Protein AF-A0A3C0NRW6-F1 (afdb_monomer)

Nearest PDB structures (foldseek):
  1gm6-assembly1_A  TM=2.060E-01  e=1.651E-01  Sus scrofa
  8qnu-assembly1_A  TM=2.397E-01  e=1.794E+00  Metarhizium robertsii
  4iy8-assembly2_B  TM=2.276E-01  e=6.715E+00  Bombyx mori

Sequence (228 aa):
KPLKSDPENGPFTGPEIKKVKVLETSKSAVFVRGGLAELGGVISTRVYRYKDELVFQPRYEASYEKLFGVAAIPPEAVFTGIELYGKEIVKIQHPNLAYCYKLDRRYFEKETGQTLIDVIKAFPNDEFLGYWLYFEPSNNRPVVSLHDNSEFFLLEANKTPDQKCFTLIELEKKDGNKTTYEYLEKSPPLERKPFKFSLEREIKRQIGSAKTFEKLNVDVLGNLFNEN

Solvent-accessible surface area (backbone atoms only — not comparable to full-atom values): 13714 Å² total; per-residue (Å²): 132,83,81,79,74,55,91,91,53,69,79,87,73,69,78,81,82,86,74,82,88,75,80,79,88,82,70,50,26,26,65,49,98,93,50,77,41,77,50,72,65,72,62,34,33,40,37,24,39,43,90,82,27,52,43,79,43,78,36,46,84,62,57,74,92,37,52,39,79,65,86,77,77,61,90,82,41,42,76,67,84,50,70,44,44,66,66,38,39,35,38,38,30,28,75,74,44,52,41,32,24,27,76,74,46,76,49,75,41,79,92,82,71,40,42,38,34,37,29,33,54,61,26,77,92,17,42,46,70,30,27,35,55,52,74,42,73,96,73,59,22,44,31,30,31,51,82,82,61,55,60,31,38,37,42,58,84,94,63,84,71,95,64,64,59,48,44,27,37,60,41,83,41,78,58,85,96,41,82,44,75,44,37,31,42,62,64,66,99,60,94,66,81,59,54,58,40,45,84,38,58,58,52,76,50,61,52,40,71,32,82,42,80,46,57,44,45,69,52,100,86,66,50,77,43,70,72,129

Foldseek 3Di:
DDDDDDPVDPDPPDPDCPDDDDPPPQAKFFDDVPGTHHQPDFAKWWWWDDPLWIDIATDGPDDPVRIDPFDDDPPPTGTPPDIGGFFFKKKFAAPLLQQKWFWPDWDADPVVRWIKTKTFRPDDNRIDIFTWHGADRSVQWTKTAHPVLGKIWGFPGPDDDPDRMFMWTWDWDDDDPDIDTWIWTPDDPDDDDTTTIDIDSIDTDHRGNIPDMFTWDQDPVRDTDGDD

Radius of gyration: 24.84 Å; Cα contacts (8 Å, |Δi|>4): 446; chains: 1; bounding box: 75×49×55 Å

Secondary structure (DSSP, 8-state):
-PPPPPTTS-S--PPP------------EEEETTEEE----EEEEEEEEETTEEEEEEEESS-GGGEESPPPPPTTPEEEEEEEETT-EEEEE-GGGGGEEEEEEEEEETTTTEEEEEEEESSGGGEEEEEEEEEEGGGTEEEEE-TT---EEEEPTT-----SEEEEEEEEEEETTEEEEEEEE---SSSSPPPEEEEESSEE---TT-SEEEEEEE-TT--EEE--

Mean predicted aligned error: 10.73 Å

Structure (mmCIF, N/CA/C/O backbone):
data_AF-A0A3C0NRW6-F1
#
_entry.id   AF-A0A3C0NRW6-F1
#
loop_
_atom_site.group_PDB
_atom_site.id
_atom_site.type_symbol
_atom_site.label_atom_id
_atom_site.label_alt_id
_atom_site.label_comp_id
_atom_site.label_asym_id
_atom_site.label_entity_id
_atom_site.label_seq_id
_atom_site.pdbx_PDB_ins_code
_atom_site.Cartn_x
_atom_site.Cartn_y
_atom_site.Cartn_z
_atom_site.occupancy
_atom_site.B_iso_or_equiv
_atom_site.auth_seq_id
_atom_site.auth_comp_id
_atom_site.auth_asym_id
_atom_site.auth_atom_id
_atom_site.pdbx_PDB_model_num
ATOM 1 N N . LYS A 1 1 ? 54.657 12.919 21.601 1.00 43.94 1 LYS A N 1
ATOM 2 C CA . LYS A 1 1 ? 55.211 14.230 22.027 1.00 43.94 1 LYS A CA 1
ATOM 3 C C . LYS A 1 1 ? 54.222 15.305 21.596 1.00 43.94 1 LYS A C 1
ATOM 5 O O . LYS A 1 1 ? 53.876 15.279 20.421 1.00 43.94 1 LYS A O 1
ATOM 10 N N . PRO A 1 2 ? 53.729 16.176 22.490 1.00 40.34 2 PRO A N 1
ATOM 11 C CA . PRO A 1 2 ? 52.903 17.304 22.071 1.00 40.34 2 PRO A CA 1
ATOM 12 C C . PRO A 1 2 ? 53.747 18.259 21.215 1.00 40.34 2 PRO A C 1
ATOM 14 O O . PRO A 1 2 ? 54.942 18.431 21.477 1.00 40.34 2 PRO A O 1
ATOM 17 N N . LEU A 1 3 ? 53.141 18.819 20.167 1.00 45.38 3 LEU A N 1
ATOM 18 C CA . LEU A 1 3 ? 53.743 19.884 19.365 1.00 45.38 3 LEU A CA 1
ATOM 19 C C . LEU A 1 3 ? 54.005 21.083 20.288 1.00 45.38 3 LEU A C 1
ATOM 21 O O . LEU A 1 3 ? 53.114 21.499 21.027 1.00 45.38 3 LEU A O 1
ATOM 25 N N . LYS A 1 4 ? 55.244 21.591 20.291 1.00 50.09 4 LYS A N 1
ATOM 26 C CA . LYS A 1 4 ? 55.598 22.820 21.011 1.00 50.09 4 LYS A CA 1
ATOM 27 C C . LYS A 1 4 ? 54.779 23.966 20.415 1.00 50.09 4 LYS A C 1
ATOM 29 O O . LYS A 1 4 ? 54.781 24.132 19.200 1.00 50.09 4 LYS A O 1
ATOM 34 N N . SER A 1 5 ? 54.087 24.721 21.263 1.00 52.56 5 SER A N 1
ATOM 35 C CA . SER A 1 5 ? 53.433 25.969 20.874 1.00 52.56 5 SER A CA 1
ATOM 36 C C . SER A 1 5 ? 54.480 26.955 20.358 1.00 52.56 5 SER A C 1
ATOM 38 O O . SER A 1 5 ? 55.490 27.178 21.029 1.00 52.56 5 SER A O 1
ATOM 40 N N . ASP A 1 6 ? 54.238 27.514 19.178 1.00 50.81 6 ASP A N 1
ATOM 41 C CA . ASP A 1 6 ? 54.982 28.643 18.627 1.00 50.81 6 ASP A CA 1
ATOM 42 C C . ASP A 1 6 ? 54.722 29.884 19.512 1.00 50.81 6 ASP A C 1
ATOM 44 O O . ASP A 1 6 ? 53.560 30.207 19.751 1.00 50.81 6 ASP A O 1
ATOM 48 N N . PRO A 1 7 ? 55.739 30.537 20.101 1.00 52.88 7 PRO A N 1
ATOM 49 C CA . PRO A 1 7 ? 55.522 31.639 21.039 1.00 52.88 7 PRO A CA 1
ATOM 50 C C . PRO A 1 7 ? 55.071 32.956 20.380 1.00 52.88 7 PRO A C 1
ATOM 52 O O . PRO A 1 7 ? 54.660 33.859 21.106 1.00 52.88 7 PRO A O 1
ATOM 55 N N . GLU A 1 8 ? 55.100 33.076 19.047 1.00 56.06 8 GLU A N 1
ATOM 56 C CA . GLU A 1 8 ? 54.635 34.283 18.333 1.00 56.06 8 GLU A CA 1
ATOM 57 C C . GLU A 1 8 ? 53.183 34.195 17.839 1.00 56.06 8 GLU A C 1
ATOM 59 O O . GLU A 1 8 ? 52.555 35.216 17.566 1.00 56.06 8 GLU A O 1
ATOM 64 N N . ASN A 1 9 ? 52.605 32.994 17.801 1.00 53.50 9 ASN A N 1
ATOM 65 C CA . ASN A 1 9 ? 51.208 32.769 17.452 1.00 53.50 9 ASN A CA 1
ATOM 66 C C . ASN A 1 9 ? 50.606 31.899 18.553 1.00 53.50 9 ASN A C 1
ATOM 68 O O . ASN A 1 9 ? 50.958 30.727 18.656 1.00 53.50 9 ASN A O 1
ATOM 72 N N . GLY A 1 10 ? 49.748 32.491 19.397 1.00 56.72 10 GLY A N 1
ATOM 73 C CA . GLY A 1 10 ? 49.099 31.841 20.546 1.00 56.72 10 GLY A CA 1
ATOM 74 C C . GLY A 1 10 ? 48.503 30.454 20.238 1.00 56.72 10 GLY A C 1
ATOM 75 O O . GLY A 1 10 ? 48.452 30.048 19.079 1.00 56.72 10 GLY A O 1
ATOM 76 N N . PRO A 1 11 ? 48.049 29.697 21.260 1.00 58.91 11 PRO A N 1
ATOM 77 C CA . PRO A 1 11 ? 47.719 28.274 21.121 1.00 58.91 11 PRO A CA 1
ATOM 78 C C . PRO A 1 11 ? 46.898 28.035 19.856 1.00 58.91 11 PRO A C 1
ATOM 80 O O . PRO A 1 11 ? 45.872 28.691 19.688 1.00 58.91 11 PRO A O 1
ATOM 83 N N . PHE A 1 12 ? 47.389 27.154 18.969 1.00 55.91 12 PHE A N 1
ATOM 84 C CA . PHE A 1 12 ? 46.772 26.823 17.682 1.00 55.91 12 PHE A CA 1
ATOM 85 C C . PHE A 1 12 ? 45.281 26.534 17.898 1.00 55.91 12 PHE A C 1
ATOM 87 O O . PHE A 1 12 ? 44.877 25.425 18.245 1.00 55.91 12 PHE A O 1
ATOM 94 N N . THR A 1 13 ? 44.453 27.557 17.722 1.00 65.94 13 THR A N 1
ATOM 95 C CA . THR A 1 13 ? 43.002 27.460 17.780 1.00 65.94 13 THR A CA 1
ATOM 96 C C . THR A 1 13 ? 42.584 27.217 16.349 1.00 65.94 13 THR A C 1
ATOM 98 O O . THR A 1 13 ? 42.199 28.120 15.612 1.00 65.94 13 THR A O 1
ATOM 101 N N . GLY A 1 14 ? 42.765 25.967 15.913 1.00 66.81 14 GLY A N 1
ATOM 102 C CA . GLY A 1 14 ? 42.170 25.523 14.661 1.00 66.81 14 GLY A CA 1
ATOM 103 C C . GLY A 1 14 ? 40.681 25.900 14.652 1.00 66.81 14 GLY A C 1
ATOM 104 O O . GLY A 1 14 ? 40.055 25.906 15.717 1.00 66.81 14 GLY A O 1
ATOM 105 N N . PRO A 1 15 ? 40.114 26.262 13.490 1.00 74.31 15 PRO A N 1
ATOM 106 C CA . PRO A 1 15 ? 38.723 26.679 13.410 1.00 74.31 15 PRO A CA 1
ATOM 107 C C . PRO A 1 15 ? 37.811 25.617 14.025 1.00 74.31 15 PRO A C 1
ATOM 109 O O . PRO A 1 15 ? 37.965 24.420 13.774 1.00 74.31 15 PRO A O 1
ATOM 112 N N . GLU A 1 16 ? 36.861 26.069 14.840 1.00 76.94 16 GLU A N 1
ATOM 113 C CA . GLU A 1 16 ? 35.905 25.198 15.512 1.00 76.94 16 GLU A CA 1
ATOM 114 C C . GLU A 1 16 ? 35.101 24.408 14.468 1.00 76.94 16 GLU A C 1
ATOM 116 O O . GLU A 1 16 ? 34.386 24.975 13.634 1.00 76.94 16 GLU A O 1
ATOM 121 N N . ILE A 1 17 ? 35.217 23.079 14.498 1.00 71.31 17 ILE A N 1
ATOM 122 C CA . ILE A 1 17 ? 34.443 22.209 13.613 1.00 71.31 17 ILE A CA 1
ATOM 123 C C . ILE A 1 17 ? 33.000 22.185 14.123 1.00 71.31 17 ILE A C 1
ATOM 125 O O . ILE A 1 17 ? 32.651 21.411 15.008 1.00 71.31 17 ILE A O 1
ATOM 129 N N . LYS A 1 18 ? 32.138 23.024 13.542 1.00 71.62 18 LYS A N 1
ATOM 130 C CA . LYS A 1 18 ? 30.711 23.084 13.912 1.00 71.62 18 LYS A CA 1
ATOM 131 C C . LYS A 1 18 ? 29.876 21.949 13.324 1.00 71.62 18 LYS A C 1
ATOM 133 O O . LYS A 1 18 ? 28.812 21.635 13.849 1.00 71.62 18 LYS A O 1
ATOM 138 N N . LYS A 1 19 ? 30.306 21.373 12.196 1.00 55.88 19 LYS A N 1
ATOM 139 C CA . LYS A 1 19 ? 29.580 20.314 11.483 1.00 55.88 19 LYS A CA 1
ATOM 140 C C . LYS A 1 19 ? 30.557 19.355 10.817 1.00 55.88 19 LYS A C 1
ATOM 142 O O . LYS A 1 19 ? 31.396 19.774 10.027 1.00 55.88 19 LYS A O 1
ATOM 147 N N . VAL A 1 20 ? 30.381 18.066 11.083 1.00 59.66 20 VAL A N 1
ATOM 148 C CA . VAL A 1 20 ? 31.000 16.984 10.315 1.00 59.66 20 VAL A CA 1
ATOM 149 C C . VAL A 1 20 ? 29.922 16.430 9.391 1.00 59.66 20 VAL A C 1
ATOM 151 O O . VAL A 1 20 ? 28.894 15.942 9.859 1.00 59.66 20 VAL A O 1
ATOM 154 N N . LYS A 1 21 ? 30.118 16.542 8.073 1.00 51.56 21 LYS A N 1
ATOM 155 C CA . LYS A 1 21 ? 29.208 15.932 7.100 1.00 51.56 21 LYS A CA 1
ATOM 156 C C . LYS A 1 21 ? 29.522 14.441 7.039 1.00 51.56 21 LYS A C 1
ATOM 158 O O . LYS A 1 21 ? 30.486 14.035 6.398 1.00 51.56 21 LYS A O 1
ATOM 163 N N . VAL A 1 22 ? 28.720 13.638 7.728 1.00 49.28 22 VAL A N 1
ATOM 164 C CA . VAL A 1 22 ? 28.730 12.187 7.542 1.00 49.28 22 VAL A CA 1
ATOM 165 C C . VAL A 1 22 ? 28.176 11.915 6.145 1.00 49.28 22 VAL A C 1
ATOM 167 O O . VAL A 1 22 ? 27.101 12.404 5.796 1.00 49.28 22 VAL A O 1
ATOM 170 N N . LEU A 1 23 ? 28.932 11.198 5.316 1.00 46.34 23 LEU A N 1
ATOM 171 C CA . LEU A 1 23 ? 28.439 10.725 4.027 1.00 46.34 23 LEU A CA 1
ATOM 172 C C . LEU A 1 23 ? 27.377 9.653 4.310 1.00 46.34 23 LEU A C 1
ATOM 174 O O . LEU A 1 23 ? 27.720 8.522 4.636 1.00 46.34 23 LEU A O 1
ATOM 178 N N . GLU A 1 24 ? 26.092 10.008 4.231 1.00 52.66 24 GLU A N 1
ATOM 179 C CA . GLU A 1 24 ? 25.024 9.014 4.077 1.00 52.66 24 GLU A CA 1
ATOM 180 C C . GLU A 1 24 ? 25.278 8.275 2.754 1.00 52.66 24 GLU A C 1
ATOM 182 O O . GLU A 1 24 ? 25.105 8.837 1.675 1.00 52.66 24 GLU A O 1
ATOM 187 N N . THR A 1 25 ? 25.737 7.028 2.825 1.00 48.94 25 THR A N 1
ATOM 188 C CA . THR A 1 25 ? 26.150 6.227 1.660 1.00 48.94 25 THR A CA 1
ATOM 189 C C . THR A 1 25 ? 25.037 5.354 1.071 1.00 48.94 25 THR A C 1
ATOM 191 O O . THR A 1 25 ? 25.325 4.388 0.373 1.00 48.94 25 THR A O 1
ATOM 194 N N . SER A 1 26 ? 23.761 5.668 1.304 1.00 50.78 26 SER A N 1
ATOM 195 C CA . SER A 1 26 ? 22.652 4.756 0.964 1.00 50.78 26 SER A CA 1
ATOM 196 C C . SER A 1 26 ? 21.490 5.379 0.187 1.00 50.78 26 SER A C 1
ATOM 198 O O . SER A 1 26 ? 20.407 4.799 0.151 1.00 50.78 26 SER A O 1
ATOM 200 N N . LYS A 1 27 ? 21.678 6.530 -0.470 1.00 68.25 27 LYS A N 1
ATOM 201 C CA . LYS A 1 27 ? 20.616 7.154 -1.274 1.00 68.25 27 LYS A CA 1
ATOM 202 C C . LYS A 1 27 ? 20.983 7.189 -2.751 1.00 68.25 27 LYS A C 1
ATOM 204 O O . LYS A 1 27 ? 22.062 7.640 -3.131 1.00 68.25 27 LYS A O 1
ATOM 209 N N . SER A 1 28 ? 20.059 6.704 -3.570 1.00 74.56 28 SER A N 1
ATOM 210 C CA . SER A 1 28 ? 20.062 6.922 -5.009 1.00 74.56 28 SER A CA 1
ATOM 211 C C . SER A 1 28 ? 20.092 8.436 -5.297 1.00 74.56 28 SER A C 1
ATOM 213 O O . SER A 1 28 ? 19.472 9.216 -4.570 1.00 74.56 28 SER A O 1
ATOM 215 N N . ALA A 1 29 ? 20.838 8.867 -6.315 1.00 79.06 29 ALA A N 1
ATOM 216 C CA . ALA A 1 29 ? 21.181 10.278 -6.525 1.00 79.06 29 ALA A CA 1
ATOM 217 C C . ALA A 1 29 ? 21.354 10.636 -8.011 1.00 79.06 29 ALA A C 1
ATOM 219 O O . ALA A 1 29 ? 21.400 9.755 -8.868 1.00 79.06 29 ALA A O 1
ATOM 220 N N . VAL A 1 30 ? 21.492 11.933 -8.303 1.00 81.06 30 VAL A N 1
ATOM 221 C CA . VAL A 1 30 ? 21.840 12.472 -9.631 1.00 81.06 30 VAL A CA 1
ATOM 222 C C . VAL A 1 30 ? 23.233 13.085 -9.591 1.00 81.06 30 VAL A C 1
ATOM 224 O O . VAL A 1 30 ? 23.540 13.889 -8.709 1.00 81.06 30 VAL A O 1
ATOM 227 N N . PHE A 1 31 ? 24.066 12.763 -10.577 1.00 80.50 31 PHE A N 1
ATOM 228 C CA . PHE A 1 31 ? 25.334 13.441 -10.811 1.00 80.50 31 PHE A CA 1
ATOM 229 C C . PHE A 1 31 ? 25.104 14.879 -11.282 1.00 80.50 31 PHE A C 1
ATOM 231 O O . PHE A 1 31 ? 24.507 15.134 -12.332 1.00 80.50 31 PHE A O 1
ATOM 238 N N . VAL A 1 32 ? 25.641 15.828 -10.518 1.00 80.56 32 VAL A N 1
ATOM 239 C CA . VAL A 1 32 ? 25.663 17.256 -10.849 1.00 80.56 32 VAL A CA 1
ATOM 240 C C . VAL A 1 32 ? 27.097 17.778 -10.811 1.00 80.56 32 VAL A C 1
ATOM 242 O O . VAL A 1 32 ? 28.000 17.151 -10.253 1.00 80.56 32 VAL A O 1
ATOM 245 N N . ARG A 1 33 ? 27.340 18.949 -11.408 1.00 77.44 33 ARG A N 1
ATOM 246 C CA . ARG A 1 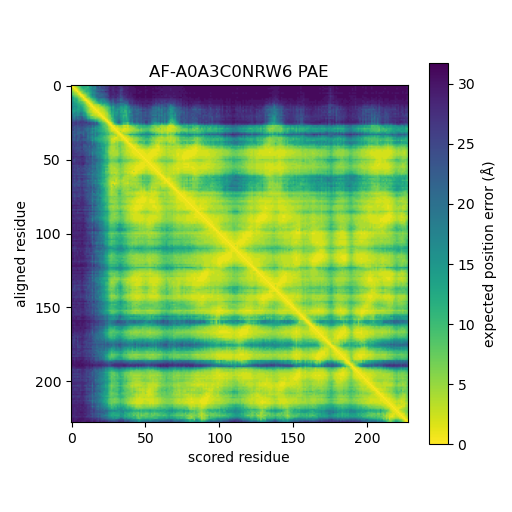33 ? 28.671 19.567 -11.385 1.00 77.44 33 ARG A CA 1
ATOM 247 C C . ARG A 1 33 ? 29.070 19.862 -9.933 1.00 77.44 33 ARG A C 1
ATOM 249 O O . ARG A 1 33 ? 28.533 20.780 -9.326 1.00 77.44 33 ARG A O 1
ATOM 256 N N . GLY A 1 34 ? 30.014 19.088 -9.398 1.00 76.44 34 GLY A N 1
ATOM 257 C CA . GLY A 1 34 ? 30.517 19.237 -8.028 1.00 76.44 34 GLY A CA 1
ATOM 258 C C . GLY A 1 34 ? 29.983 18.224 -7.008 1.00 76.44 34 GLY A C 1
ATOM 259 O O . GLY A 1 34 ? 30.306 18.364 -5.831 1.00 76.44 34 GLY A O 1
ATOM 260 N N . GLY A 1 35 ? 29.211 17.207 -7.417 1.00 80.56 35 GLY A N 1
ATOM 261 C CA . GLY A 1 35 ? 28.844 16.106 -6.520 1.00 80.56 35 GLY A CA 1
ATOM 262 C C . GLY A 1 35 ? 27.543 15.388 -6.875 1.00 80.56 35 GLY A C 1
ATOM 263 O O . GLY A 1 35 ? 27.213 15.200 -8.045 1.00 80.56 35 GLY A O 1
ATOM 264 N N . LEU A 1 36 ? 26.824 14.971 -5.833 1.00 80.94 36 LEU A N 1
ATOM 265 C CA . LEU A 1 36 ? 25.548 14.263 -5.911 1.00 80.94 36 LEU A CA 1
ATOM 266 C C . LEU A 1 36 ? 24.412 15.164 -5.416 1.00 80.94 36 LEU A C 1
ATOM 268 O O . LEU A 1 36 ? 24.552 15.823 -4.383 1.00 80.94 36 LEU A O 1
ATOM 272 N N . ALA A 1 37 ? 23.299 15.163 -6.143 1.00 81.06 37 ALA A N 1
ATOM 273 C CA . ALA A 1 37 ? 22.039 15.801 -5.770 1.00 81.06 37 ALA A CA 1
ATOM 274 C C . ALA A 1 37 ? 20.928 14.753 -5.591 1.00 81.06 37 ALA A C 1
ATOM 276 O O . ALA A 1 37 ? 21.066 13.608 -6.025 1.00 81.06 37 ALA A O 1
ATOM 277 N N . GLU A 1 38 ? 19.823 15.139 -4.955 1.00 78.81 38 GLU A N 1
ATOM 278 C CA . GLU A 1 38 ? 18.639 14.283 -4.835 1.00 78.81 38 GLU A CA 1
ATOM 279 C C . GLU A 1 38 ? 17.997 14.015 -6.209 1.00 78.81 38 GLU A C 1
ATOM 281 O O . GLU A 1 38 ? 18.084 14.837 -7.120 1.00 78.81 38 GLU A O 1
ATOM 286 N N . LEU A 1 39 ? 17.348 12.854 -6.355 1.00 75.62 39 LEU A N 1
ATOM 287 C CA . LEU A 1 39 ? 16.757 12.373 -7.614 1.00 75.62 39 LEU A CA 1
ATOM 288 C C . LEU A 1 39 ? 15.611 13.218 -8.182 1.00 75.62 39 LEU A C 1
ATOM 290 O O . LEU A 1 39 ? 15.276 13.069 -9.357 1.00 75.62 39 LEU A O 1
ATOM 294 N N . GLY A 1 40 ? 15.020 14.092 -7.370 1.00 74.62 40 GLY A N 1
ATOM 295 C CA . GLY A 1 40 ? 13.751 14.730 -7.701 1.00 74.62 40 GLY A CA 1
ATOM 296 C C . GLY A 1 40 ? 12.582 13.738 -7.668 1.00 74.62 40 GLY A C 1
ATOM 297 O O . GLY A 1 40 ? 12.701 12.617 -7.165 1.00 74.62 40 GLY A O 1
ATOM 298 N N . GLY A 1 41 ? 11.427 14.169 -8.176 1.00 75.25 41 GLY A N 1
ATOM 299 C CA . GLY A 1 41 ? 10.217 13.347 -8.233 1.00 75.25 41 GLY A CA 1
ATOM 300 C C . GLY A 1 41 ? 10.280 12.260 -9.311 1.00 75.25 41 GLY A C 1
ATOM 301 O O . GLY A 1 41 ? 10.900 12.436 -10.360 1.00 75.25 41 GLY A O 1
ATOM 302 N N . VAL A 1 42 ? 9.605 11.134 -9.063 1.00 84.50 42 VAL A N 1
ATOM 303 C CA . VAL A 1 42 ? 9.369 10.101 -10.082 1.00 84.50 42 VAL A CA 1
ATOM 304 C C . VAL A 1 42 ? 8.298 10.613 -11.050 1.00 84.50 42 VAL A C 1
ATOM 306 O O . VAL A 1 42 ? 7.188 10.920 -10.624 1.00 84.50 42 VAL A O 1
ATOM 309 N N . ILE A 1 43 ? 8.624 10.697 -12.341 1.00 87.94 43 ILE A N 1
ATOM 310 C CA . ILE A 1 43 ? 7.706 11.129 -13.409 1.00 87.94 43 ILE A CA 1
ATOM 311 C C . ILE A 1 43 ? 6.774 9.990 -13.808 1.00 87.94 43 ILE A C 1
ATOM 313 O O . ILE A 1 43 ? 5.568 10.178 -13.949 1.00 87.94 43 ILE A O 1
ATOM 317 N N . SER A 1 44 ? 7.355 8.814 -14.034 1.00 92.06 44 SER A N 1
ATOM 318 C CA . SER A 1 44 ? 6.628 7.615 -14.428 1.00 92.06 44 SER A CA 1
ATOM 319 C C . SER A 1 44 ? 7.293 6.370 -13.861 1.00 92.06 44 SER A C 1
ATOM 321 O O . SER A 1 44 ? 8.425 6.410 -13.374 1.00 92.06 44 SER A O 1
ATOM 323 N N . THR A 1 45 ? 6.582 5.250 -13.874 1.00 93.25 45 THR A N 1
ATOM 324 C CA . THR A 1 45 ? 7.125 3.949 -13.475 1.00 93.25 45 THR A CA 1
ATOM 325 C C . THR A 1 45 ? 6.781 2.911 -14.526 1.00 93.25 45 THR A C 1
ATOM 327 O O . THR A 1 45 ? 5.609 2.640 -14.769 1.00 93.25 45 THR A O 1
ATOM 330 N N . ARG A 1 46 ? 7.798 2.307 -15.138 1.00 93.88 46 ARG A N 1
ATOM 331 C CA . ARG A 1 46 ? 7.601 1.177 -16.051 1.00 93.88 46 ARG A CA 1
ATOM 332 C C . ARG A 1 46 ? 7.537 -0.120 -15.272 1.00 93.88 46 ARG A C 1
ATOM 334 O O . ARG A 1 46 ? 8.350 -0.339 -14.372 1.00 93.88 46 ARG A O 1
ATOM 341 N N . VAL A 1 47 ? 6.596 -0.977 -15.641 1.00 93.69 47 VAL A N 1
ATOM 342 C CA . VAL A 1 47 ? 6.392 -2.269 -14.991 1.00 93.69 47 VAL A CA 1
ATOM 343 C C . VAL A 1 47 ? 6.920 -3.380 -15.891 1.00 93.69 47 VAL A C 1
ATOM 345 O O . VAL A 1 47 ? 6.550 -3.494 -17.063 1.00 93.69 47 VAL A O 1
ATOM 348 N N . TYR A 1 48 ? 7.781 -4.218 -15.331 1.00 94.25 48 TYR A N 1
ATOM 349 C CA . TYR A 1 48 ? 8.356 -5.387 -15.984 1.00 94.25 48 TYR A CA 1
ATOM 350 C C . TYR A 1 48 ? 7.924 -6.653 -15.251 1.00 94.25 48 TYR A C 1
ATOM 352 O O . TYR A 1 48 ? 7.627 -6.623 -14.057 1.00 94.25 48 TYR A O 1
ATOM 360 N N . ARG A 1 49 ? 7.928 -7.778 -15.960 1.00 93.56 49 ARG A N 1
ATOM 361 C CA . ARG A 1 49 ? 7.789 -9.114 -15.390 1.00 93.56 49 ARG A CA 1
ATOM 362 C C . ARG A 1 49 ? 9.146 -9.803 -15.428 1.00 93.56 49 ARG A C 1
ATOM 364 O O . ARG A 1 49 ? 9.751 -9.915 -16.492 1.00 93.56 49 ARG A O 1
ATOM 371 N N . TYR A 1 50 ? 9.613 -10.279 -14.283 1.00 94.25 50 TYR A N 1
ATOM 372 C CA . TYR A 1 50 ? 10.806 -11.110 -14.176 1.00 94.25 50 TYR A CA 1
ATOM 373 C C . TYR A 1 50 ? 10.456 -12.350 -13.361 1.00 94.25 50 TYR A C 1
ATOM 375 O O . TYR A 1 50 ? 10.183 -12.252 -12.166 1.00 94.25 50 TYR A O 1
ATOM 383 N N . LYS A 1 51 ? 10.442 -13.518 -14.016 1.00 92.44 51 LYS A N 1
ATOM 384 C CA . LYS A 1 51 ? 9.893 -14.757 -13.437 1.00 92.44 51 LYS A CA 1
ATOM 385 C C . LYS A 1 51 ? 8.448 -14.509 -12.969 1.00 92.44 51 LYS A C 1
ATOM 387 O O . LYS A 1 51 ? 7.655 -13.951 -13.726 1.00 92.44 51 LYS A O 1
ATOM 392 N N . ASP A 1 52 ? 8.131 -14.862 -11.729 1.00 89.25 52 ASP A N 1
ATOM 393 C CA . ASP A 1 52 ? 6.803 -14.698 -11.137 1.00 89.25 52 ASP A CA 1
ATOM 394 C C . ASP A 1 52 ? 6.602 -13.328 -10.458 1.00 89.25 52 ASP A C 1
ATOM 396 O O . ASP A 1 52 ? 5.569 -13.093 -9.832 1.00 89.25 52 ASP A O 1
ATOM 400 N N . GLU A 1 53 ? 7.555 -12.399 -10.592 1.00 92.56 53 GLU A N 1
ATOM 401 C CA . GLU A 1 53 ? 7.529 -11.106 -9.904 1.00 92.56 53 GLU A CA 1
ATOM 402 C C . GLU A 1 53 ? 7.401 -9.912 -10.858 1.00 92.56 53 GLU A C 1
ATOM 404 O O . GLU A 1 53 ? 7.909 -9.896 -11.983 1.00 92.56 53 GLU A O 1
ATOM 409 N N . LEU A 1 54 ? 6.717 -8.880 -10.375 1.00 91.81 54 LEU A N 1
ATOM 410 C CA . LEU A 1 54 ? 6.701 -7.541 -10.936 1.00 91.81 54 LEU A CA 1
ATOM 411 C C . LEU A 1 54 ? 7.924 -6.766 -10.461 1.00 91.81 54 LEU A C 1
ATOM 413 O O . LEU A 1 54 ? 8.196 -6.677 -9.262 1.00 91.81 54 LEU A O 1
ATOM 417 N N . VAL A 1 55 ? 8.610 -6.141 -11.410 1.00 92.12 55 VAL A N 1
ATOM 418 C CA . VAL A 1 55 ? 9.739 -5.250 -11.154 1.00 92.12 55 VAL A CA 1
ATOM 419 C C . VAL A 1 55 ? 9.378 -3.856 -11.650 1.00 92.12 55 VAL A C 1
ATOM 421 O O . VAL A 1 55 ? 8.912 -3.681 -12.776 1.00 92.12 55 VAL A O 1
ATOM 424 N N . PHE A 1 56 ? 9.596 -2.856 -10.804 1.00 91.31 56 PHE A N 1
ATOM 425 C CA . PHE A 1 56 ? 9.215 -1.473 -11.067 1.00 91.31 56 PHE A CA 1
ATOM 426 C C . PHE A 1 56 ? 10.457 -0.637 -11.369 1.00 91.31 56 PHE A C 1
ATOM 428 O O . PHE A 1 56 ? 11.373 -0.547 -10.551 1.00 91.31 56 PHE A O 1
ATOM 435 N N . GLN A 1 57 ? 10.474 -0.002 -12.538 1.00 91.06 57 GLN A N 1
ATOM 436 C CA . GLN A 1 57 ? 11.529 0.918 -12.941 1.00 91.06 57 GLN A CA 1
ATOM 437 C C . GLN A 1 57 ? 11.036 2.363 -12.810 1.00 91.06 57 GLN A C 1
ATOM 439 O O . GLN A 1 57 ? 10.293 2.825 -13.682 1.00 91.06 57 GLN A O 1
ATOM 444 N N . PRO A 1 58 ? 11.432 3.102 -11.762 1.00 89.44 58 PRO A N 1
ATOM 445 C CA . PRO A 1 58 ? 11.125 4.523 -11.675 1.00 89.44 58 PRO A CA 1
ATOM 446 C C . PRO A 1 58 ? 11.878 5.298 -12.766 1.00 89.44 58 PRO A C 1
ATOM 448 O O . PRO A 1 58 ? 13.040 5.011 -13.079 1.00 89.44 58 PRO A O 1
ATOM 451 N N . ARG A 1 59 ? 11.225 6.313 -13.327 1.00 88.06 59 ARG A N 1
ATOM 452 C CA . ARG A 1 59 ? 11.813 7.282 -14.253 1.00 88.06 59 ARG A CA 1
ATOM 453 C C . ARG A 1 59 ? 11.806 8.664 -13.613 1.00 88.06 59 ARG A C 1
ATOM 455 O O . ARG A 1 59 ? 10.773 9.120 -13.134 1.00 88.06 59 ARG A O 1
ATOM 462 N N . TYR A 1 60 ? 12.952 9.329 -13.646 1.00 87.06 60 TYR A N 1
ATOM 463 C CA . TYR A 1 60 ? 13.159 10.669 -13.094 1.00 87.06 60 TYR A CA 1
ATOM 464 C C . TYR A 1 60 ? 13.323 11.702 -14.213 1.00 87.06 60 TYR A C 1
ATOM 466 O O . TYR A 1 60 ? 13.482 11.341 -15.380 1.00 87.06 60 TYR A O 1
ATOM 474 N N . GLU A 1 61 ? 13.311 12.988 -13.854 1.00 84.25 61 GLU A N 1
ATOM 475 C CA . GLU A 1 61 ? 13.636 14.090 -14.778 1.00 84.25 61 GLU A CA 1
ATOM 476 C C . GLU A 1 61 ? 15.071 14.007 -15.300 1.00 84.25 61 GLU A C 1
ATOM 478 O O . GLU A 1 61 ? 15.340 14.307 -16.464 1.00 84.25 61 GLU A O 1
ATOM 483 N N . ALA A 1 62 ? 15.999 13.566 -14.453 1.00 82.25 62 ALA A N 1
ATOM 484 C CA . ALA A 1 62 ? 17.374 13.341 -14.859 1.00 82.25 62 ALA A CA 1
ATOM 485 C C . ALA A 1 62 ? 17.493 12.121 -15.789 1.00 82.25 62 ALA A C 1
ATOM 487 O O . ALA A 1 62 ? 16.852 11.088 -15.590 1.00 82.25 62 ALA A O 1
ATOM 488 N N . SER A 1 63 ? 18.362 12.231 -16.799 1.00 78.69 63 SER A N 1
ATOM 489 C CA . SER A 1 63 ? 18.674 11.120 -17.701 1.00 78.69 63 SER A CA 1
ATOM 490 C C . SER A 1 63 ? 19.318 9.955 -16.946 1.00 78.69 63 SER A C 1
ATOM 492 O O . SER A 1 63 ? 20.088 10.181 -16.013 1.00 78.69 63 SER A O 1
ATOM 494 N N . TYR A 1 64 ? 19.062 8.716 -17.388 1.00 77.81 64 TYR A N 1
ATOM 495 C CA . TYR A 1 64 ? 19.594 7.493 -16.764 1.00 77.81 64 TYR A CA 1
ATOM 496 C C . TYR A 1 64 ? 21.117 7.516 -16.568 1.00 77.81 64 TYR A C 1
ATOM 498 O O . TYR A 1 64 ? 21.606 7.072 -15.537 1.00 77.81 64 TYR A O 1
ATOM 506 N N . GLU A 1 65 ? 21.855 8.103 -17.510 1.00 80.69 65 GLU A N 1
ATOM 507 C CA . GLU A 1 65 ? 23.318 8.261 -17.456 1.00 80.69 65 GLU A CA 1
ATOM 508 C C . GLU A 1 65 ? 23.805 9.110 -16.274 1.00 80.69 65 GLU A C 1
ATOM 510 O O . GLU A 1 65 ? 24.951 8.996 -15.847 1.00 80.69 65 GLU A O 1
ATOM 515 N N . LYS A 1 66 ? 22.941 9.984 -15.749 1.00 82.12 66 LYS A N 1
ATOM 516 C CA . LYS A 1 66 ? 23.234 10.828 -14.590 1.00 82.12 66 LYS A CA 1
ATOM 517 C C . LYS A 1 66 ? 22.754 10.207 -13.287 1.00 82.12 66 LYS A C 1
ATOM 519 O O . LYS A 1 66 ? 23.031 10.776 -12.236 1.00 82.12 66 LYS A O 1
ATOM 524 N N . LEU A 1 67 ? 22.025 9.094 -13.328 1.00 83.12 67 LEU A N 1
ATOM 525 C CA . LEU A 1 67 ? 21.497 8.459 -12.128 1.00 83.12 67 LEU A CA 1
ATOM 526 C C . LEU A 1 67 ? 22.558 7.561 -11.491 1.00 83.12 67 LEU A C 1
ATOM 528 O O . LEU A 1 67 ? 23.308 6.861 -12.167 1.00 83.12 67 LEU A O 1
ATOM 532 N N . PHE A 1 68 ? 22.585 7.552 -10.166 1.00 79.88 68 PHE A N 1
ATOM 533 C CA . PHE A 1 68 ? 23.459 6.714 -9.359 1.00 79.88 68 PHE A CA 1
ATOM 534 C C . PHE A 1 68 ? 22.636 5.939 -8.333 1.00 79.88 68 PHE A C 1
ATOM 536 O O . PHE A 1 68 ? 21.719 6.489 -7.723 1.00 79.88 68 PHE A O 1
ATOM 543 N N . GLY A 1 69 ? 22.974 4.664 -8.120 1.00 75.19 69 GLY A N 1
ATOM 544 C CA . GLY A 1 69 ? 22.374 3.842 -7.065 1.00 75.19 69 GLY A CA 1
ATOM 545 C C . GLY A 1 69 ? 20.878 3.561 -7.239 1.00 75.19 69 GLY A C 1
ATOM 546 O O . GLY A 1 69 ? 20.212 3.244 -6.258 1.00 75.19 69 GLY A O 1
ATOM 547 N N . VAL A 1 70 ? 20.328 3.714 -8.448 1.00 78.31 70 VAL A N 1
ATOM 548 C CA . VAL A 1 70 ? 18.949 3.313 -8.771 1.00 78.31 70 VAL A CA 1
ATOM 549 C C . VAL A 1 70 ? 18.931 1.815 -9.071 1.00 78.31 70 VAL A C 1
ATOM 551 O O . VAL A 1 70 ? 19.864 1.296 -9.683 1.00 78.31 70 VAL A O 1
ATOM 554 N N . ALA A 1 71 ? 17.880 1.117 -8.634 1.00 75.81 71 ALA A N 1
ATOM 555 C CA . ALA A 1 71 ? 17.718 -0.308 -8.896 1.00 75.81 71 ALA A CA 1
ATOM 556 C C . ALA A 1 71 ? 17.752 -0.594 -10.408 1.00 75.81 71 ALA A C 1
ATOM 558 O O . ALA A 1 71 ? 17.000 0.000 -11.184 1.00 75.81 71 ALA A O 1
ATOM 559 N N . ALA A 1 72 ? 18.641 -1.500 -10.818 1.00 81.25 72 ALA A N 1
ATOM 560 C CA . ALA A 1 72 ? 18.716 -1.965 -12.194 1.00 81.25 72 ALA A CA 1
ATOM 561 C C . ALA A 1 72 ? 17.619 -3.002 -12.458 1.00 81.25 72 ALA A C 1
ATOM 563 O O . ALA A 1 72 ? 17.336 -3.853 -11.614 1.00 81.25 72 ALA A O 1
ATOM 564 N N . ILE A 1 73 ? 17.022 -2.941 -13.647 1.00 89.44 73 ILE A N 1
ATOM 565 C CA . ILE A 1 73 ? 16.081 -3.960 -14.108 1.00 89.44 73 ILE A CA 1
ATOM 566 C C . ILE A 1 73 ? 16.879 -5.177 -14.585 1.00 89.44 73 ILE A C 1
ATOM 568 O O . ILE A 1 73 ? 17.840 -4.987 -15.336 1.00 89.44 73 ILE A O 1
ATOM 572 N N . PRO A 1 74 ? 16.524 -6.406 -14.157 1.00 91.94 74 PRO A N 1
ATOM 573 C CA . PRO A 1 74 ? 17.178 -7.612 -14.648 1.00 91.94 74 PRO A CA 1
ATOM 574 C C . PRO A 1 74 ? 17.143 -7.670 -16.184 1.00 91.94 74 PRO A C 1
ATOM 576 O O . PRO A 1 74 ? 16.093 -7.370 -16.756 1.00 91.94 74 PRO A O 1
ATOM 579 N N . PRO A 1 75 ? 18.238 -8.058 -16.865 1.00 91.19 75 PRO A N 1
ATOM 580 C CA . PRO A 1 75 ? 18.291 -8.074 -18.330 1.00 91.19 75 PRO A CA 1
ATOM 581 C C . PRO A 1 75 ? 17.208 -8.939 -18.986 1.00 91.19 75 PRO A C 1
ATOM 583 O O . PRO A 1 75 ? 16.776 -8.647 -20.096 1.00 91.19 75 PRO A O 1
ATOM 586 N N . GLU A 1 76 ? 16.756 -9.991 -18.301 1.00 95.69 76 GLU A N 1
ATOM 587 C CA . GLU A 1 76 ? 15.735 -10.918 -18.794 1.00 95.69 76 GLU A CA 1
ATOM 588 C C . GLU A 1 76 ? 14.307 -10.499 -18.408 1.00 95.69 76 GLU A C 1
ATOM 590 O O . GLU A 1 76 ? 13.352 -11.224 -18.690 1.00 95.69 76 GLU A O 1
ATOM 595 N N . ALA A 1 77 ? 14.136 -9.361 -17.727 1.00 96.00 77 ALA A N 1
ATOM 596 C CA . ALA A 1 77 ? 12.817 -8.851 -17.388 1.00 96.00 77 ALA A CA 1
ATOM 597 C C . ALA A 1 77 ? 12.105 -8.331 -18.647 1.00 96.00 77 ALA A C 1
ATOM 599 O O . ALA A 1 77 ? 12.651 -7.542 -19.418 1.00 96.00 77 ALA A O 1
ATOM 600 N N . VAL A 1 78 ? 10.854 -8.740 -18.837 1.00 95.94 78 VAL A N 1
ATOM 601 C CA . VAL A 1 78 ? 10.047 -8.383 -20.009 1.00 95.94 78 VAL A CA 1
ATOM 602 C C . VAL A 1 78 ? 9.140 -7.213 -19.661 1.00 95.94 78 VAL A C 1
ATOM 604 O O . VAL A 1 78 ? 8.432 -7.248 -18.655 1.00 95.94 78 VAL A O 1
ATOM 607 N N . PHE A 1 79 ? 9.149 -6.163 -20.481 1.00 94.38 79 PHE A N 1
ATOM 608 C CA . PHE A 1 79 ? 8.242 -5.033 -20.298 1.00 94.38 79 PHE A CA 1
ATOM 609 C C . PHE A 1 79 ? 6.786 -5.490 -20.448 1.00 94.38 79 PHE A C 1
ATOM 611 O O . PHE A 1 79 ? 6.445 -6.170 -21.411 1.00 94.38 79 PHE A O 1
ATOM 618 N N . THR A 1 80 ? 5.927 -5.115 -19.499 1.00 92.31 80 THR A N 1
ATOM 619 C CA . THR A 1 80 ? 4.519 -5.556 -19.475 1.00 92.31 80 THR A CA 1
ATOM 620 C C . THR A 1 80 ? 3.601 -4.756 -20.400 1.00 92.31 80 THR A C 1
ATOM 622 O O . THR A 1 80 ? 2.425 -5.080 -20.496 1.00 92.31 80 THR A O 1
ATOM 625 N N . GLY A 1 81 ? 4.105 -3.696 -21.040 1.00 92.31 81 GLY A N 1
ATOM 626 C CA . GLY A 1 81 ? 3.275 -2.702 -21.730 1.00 92.31 81 GLY A CA 1
ATOM 627 C C . GLY A 1 81 ? 2.793 -1.572 -20.814 1.00 92.31 81 GLY A C 1
ATOM 628 O O . GLY A 1 81 ? 2.385 -0.527 -21.305 1.00 92.31 81 GLY A O 1
ATOM 629 N N . ILE A 1 82 ? 2.907 -1.731 -19.490 1.00 94.38 82 ILE A N 1
ATOM 630 C CA . ILE A 1 82 ? 2.386 -0.771 -18.515 1.00 94.38 82 ILE A CA 1
ATOM 631 C C . ILE A 1 82 ? 3.456 0.262 -18.134 1.00 94.38 82 ILE A C 1
ATOM 633 O O . ILE A 1 82 ? 4.474 -0.059 -17.509 1.00 94.38 82 ILE A O 1
ATOM 637 N N . GLU A 1 83 ? 3.188 1.529 -18.450 1.00 94.88 83 GLU A N 1
ATOM 638 C CA . GLU A 1 83 ? 3.884 2.694 -17.895 1.00 94.88 83 GLU A CA 1
ATOM 639 C C . GLU A 1 83 ? 2.889 3.527 -17.078 1.00 94.88 83 GLU A C 1
ATOM 641 O O . GLU A 1 83 ? 1.829 3.907 -17.579 1.00 94.88 83 GLU A O 1
ATOM 646 N N . LEU A 1 84 ? 3.236 3.756 -15.807 1.00 94.44 84 LEU A N 1
ATOM 647 C CA . LEU A 1 84 ? 2.379 4.397 -14.818 1.00 94.44 84 LEU A CA 1
ATOM 648 C C . LEU A 1 84 ? 2.751 5.852 -14.600 1.00 94.44 84 LEU A C 1
ATOM 650 O O . LEU A 1 84 ? 3.904 6.145 -14.273 1.00 94.44 84 LEU A O 1
ATOM 654 N N . TYR A 1 85 ? 1.762 6.731 -14.671 1.00 92.75 85 TYR A N 1
ATOM 655 C CA . TYR A 1 85 ? 1.869 8.140 -14.300 1.00 92.75 85 TYR A CA 1
ATOM 656 C C . TYR A 1 85 ? 1.054 8.433 -13.039 1.00 92.75 85 TYR A C 1
ATOM 658 O O . TYR A 1 85 ? 0.177 7.667 -12.635 1.00 92.75 85 TYR A O 1
ATOM 666 N N . GLY A 1 86 ? 1.358 9.550 -12.376 1.00 90.50 86 GLY A N 1
ATOM 667 C CA . GLY A 1 86 ? 0.634 9.954 -11.173 1.00 90.50 86 GLY A CA 1
ATOM 668 C C . GLY A 1 86 ? -0.875 10.070 -11.423 1.00 90.50 86 GLY A C 1
ATOM 669 O O . GLY A 1 86 ? -1.300 10.713 -12.380 1.00 90.50 86 GLY A O 1
ATOM 670 N N . LYS A 1 87 ? -1.665 9.501 -10.507 1.00 90.31 87 LYS A N 1
ATOM 671 C CA . LYS A 1 87 ? -3.138 9.436 -10.492 1.00 90.31 87 LYS A CA 1
ATOM 672 C C . LYS A 1 87 ? -3.787 8.522 -11.534 1.00 90.31 87 LYS A C 1
ATOM 674 O O . LYS A 1 87 ? -4.999 8.600 -11.719 1.00 90.31 87 LYS A O 1
ATOM 679 N N . GLU A 1 88 ? -3.038 7.640 -12.185 1.00 93.25 88 GLU A N 1
ATOM 680 C CA . GLU A 1 88 ? -3.650 6.603 -13.021 1.00 93.25 88 GLU A CA 1
ATOM 681 C C . GLU A 1 88 ? -4.396 5.564 -12.179 1.00 93.25 88 GLU A C 1
ATOM 683 O O . GLU A 1 88 ? -4.049 5.318 -11.022 1.00 93.25 88 GLU A O 1
ATOM 688 N N . ILE A 1 89 ? -5.437 4.956 -12.751 1.00 94.00 89 ILE A N 1
ATOM 689 C CA . ILE A 1 89 ? -6.225 3.941 -12.054 1.00 94.00 89 ILE A CA 1
ATOM 690 C C . ILE A 1 89 ? -5.548 2.592 -12.226 1.00 94.00 89 ILE A C 1
ATOM 692 O O . ILE A 1 89 ? -5.261 2.156 -13.341 1.00 94.00 89 ILE A O 1
ATOM 696 N N . VAL A 1 90 ? -5.320 1.917 -11.107 1.00 94.12 90 VAL A N 1
ATOM 697 C CA . VAL A 1 90 ? -4.717 0.590 -11.087 1.00 94.12 90 VAL A CA 1
ATOM 698 C C . VAL A 1 90 ? -5.583 -0.383 -10.317 1.00 94.12 90 VAL A C 1
ATOM 700 O O . VAL A 1 90 ? -6.211 -0.038 -9.308 1.00 94.12 90 VAL A O 1
ATOM 703 N N . LYS A 1 91 ? -5.562 -1.624 -10.788 1.00 93.38 91 LYS A N 1
ATOM 704 C CA . LYS A 1 91 ? -6.134 -2.767 -10.099 1.00 93.38 91 LYS A CA 1
ATOM 705 C C . LYS A 1 91 ? -5.021 -3.733 -9.722 1.00 93.38 91 LYS A C 1
ATOM 707 O O . LYS A 1 91 ? -4.201 -4.106 -10.559 1.00 93.38 91 LYS A O 1
ATOM 712 N N . ILE A 1 92 ? -4.964 -4.108 -8.447 1.00 92.19 92 ILE A N 1
ATOM 713 C CA . ILE A 1 92 ? -3.869 -4.908 -7.887 1.00 92.19 92 ILE A CA 1
ATOM 714 C C . ILE A 1 92 ? -4.464 -6.029 -7.046 1.00 92.19 92 ILE A C 1
ATOM 716 O O . ILE A 1 92 ? -5.170 -5.750 -6.080 1.00 92.19 92 ILE A O 1
ATOM 720 N N . GLN A 1 93 ? -4.136 -7.283 -7.355 1.00 91.69 93 GLN A N 1
ATOM 721 C CA . GLN A 1 93 ? -4.462 -8.415 -6.487 1.00 91.69 93 GLN A CA 1
ATOM 722 C C . GLN A 1 93 ? -3.203 -8.922 -5.785 1.00 91.69 93 GLN A C 1
ATOM 724 O O . GLN A 1 93 ? -2.326 -9.523 -6.414 1.00 91.69 93 GLN A O 1
ATOM 729 N N . HIS A 1 94 ? -3.107 -8.691 -4.474 1.00 88.62 94 HIS A N 1
ATOM 730 C CA . HIS A 1 94 ? -1.930 -9.068 -3.695 1.00 88.62 94 HIS A C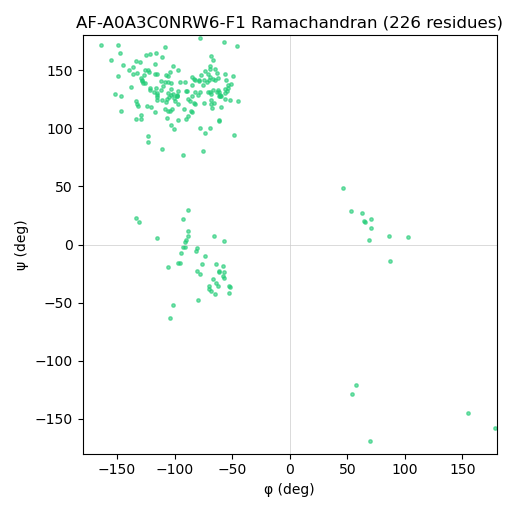A 1
ATOM 731 C C . HIS A 1 94 ? -2.268 -9.351 -2.217 1.00 88.62 94 HIS A C 1
ATOM 733 O O . HIS A 1 94 ? -2.795 -8.460 -1.552 1.00 88.62 94 HIS A O 1
ATOM 739 N N . PRO A 1 95 ? -1.851 -10.494 -1.631 1.00 83.75 95 PRO A N 1
ATOM 740 C CA . PRO A 1 95 ? -2.141 -10.847 -0.232 1.00 83.75 95 PRO A CA 1
ATOM 741 C C . PRO A 1 95 ? -1.756 -9.781 0.809 1.00 83.75 95 PRO A C 1
ATOM 743 O O . PRO A 1 95 ? -2.478 -9.560 1.768 1.00 83.75 95 PRO A O 1
ATOM 746 N N . ASN A 1 96 ? -0.656 -9.045 0.615 1.00 82.75 96 ASN A N 1
ATOM 747 C CA . ASN A 1 96 ? -0.285 -7.904 1.476 1.00 82.75 96 ASN A CA 1
ATOM 748 C C . ASN A 1 96 ? -1.330 -6.777 1.573 1.00 82.75 96 ASN A C 1
ATOM 750 O O . ASN A 1 96 ? -1.265 -5.974 2.507 1.00 82.75 96 ASN A O 1
ATOM 754 N N . LEU A 1 97 ? -2.286 -6.697 0.646 1.00 82.38 97 LEU A N 1
ATOM 755 C CA . LEU A 1 97 ? -3.405 -5.758 0.731 1.00 82.38 97 LEU A CA 1
ATOM 756 C C . LEU A 1 97 ? -4.464 -6.225 1.740 1.00 82.38 97 LEU A C 1
ATOM 758 O O . LEU A 1 97 ? -5.228 -5.397 2.236 1.00 82.38 97 LEU A O 1
ATOM 762 N N . ALA A 1 98 ? -4.451 -7.505 2.139 1.00 78.44 98 ALA A N 1
ATOM 763 C CA . ALA A 1 98 ? -5.325 -8.052 3.174 1.00 78.44 98 ALA A CA 1
ATOM 764 C C . ALA A 1 98 ? -5.198 -7.335 4.528 1.00 78.44 98 ALA A C 1
ATOM 766 O O . ALA A 1 98 ? -6.121 -7.373 5.337 1.00 78.44 98 ALA A O 1
ATOM 767 N N . TYR A 1 99 ? -4.054 -6.691 4.769 1.00 84.88 99 TYR A N 1
ATOM 768 C CA . TYR A 1 99 ? -3.693 -6.026 6.023 1.00 84.88 99 TYR A CA 1
ATOM 769 C C . TYR A 1 99 ? -4.152 -4.560 6.103 1.00 84.88 99 TYR A C 1
ATOM 771 O O . TYR A 1 99 ? -3.686 -3.818 6.972 1.00 84.88 99 TYR A O 1
ATOM 779 N N . CYS A 1 100 ? -5.011 -4.123 5.180 1.00 89.06 100 CYS A N 1
ATOM 780 C CA . CYS A 1 100 ? -5.572 -2.774 5.153 1.00 89.06 100 CYS A CA 1
ATOM 781 C C . CYS A 1 100 ? -7.016 -2.805 5.664 1.00 89.06 100 CYS A C 1
ATOM 783 O O . CYS A 1 100 ? -7.837 -3.580 5.165 1.00 89.06 100 CYS A O 1
ATOM 785 N N . TYR A 1 101 ? -7.332 -1.941 6.624 1.00 91.31 101 TYR A N 1
ATOM 786 C CA . TYR A 1 101 ? -8.663 -1.817 7.209 1.00 91.31 101 TYR A CA 1
ATOM 787 C C . TYR A 1 101 ? -9.174 -0.396 7.025 1.00 91.31 101 TYR A C 1
ATOM 789 O O . TYR A 1 101 ? -8.439 0.559 7.259 1.00 91.31 101 TYR A O 1
ATOM 797 N N . LYS A 1 102 ? -10.426 -0.251 6.603 1.00 90.81 102 LYS A N 1
ATOM 798 C CA . LYS A 1 102 ? -11.088 1.048 6.486 1.00 90.81 102 LYS A CA 1
ATOM 799 C C . LYS A 1 102 ? -11.937 1.317 7.720 1.00 90.81 102 LYS A C 1
ATOM 801 O O . LYS A 1 102 ? -12.444 0.381 8.343 1.00 90.81 102 LYS A O 1
ATOM 806 N N . LEU A 1 103 ? -12.086 2.594 8.047 1.00 92.44 103 LEU A N 1
ATOM 807 C CA . LEU A 1 103 ? -12.990 3.049 9.094 1.00 92.44 103 LEU A CA 1
ATOM 808 C C . LEU A 1 103 ? -14.433 2.640 8.763 1.00 92.44 103 LEU A C 1
ATOM 810 O O . LEU A 1 103 ? -14.922 2.952 7.679 1.00 92.44 103 LEU A O 1
ATOM 814 N N . ASP A 1 104 ? -15.105 1.983 9.706 1.00 93.06 104 ASP A N 1
ATOM 815 C CA . ASP A 1 104 ? -16.555 1.765 9.668 1.00 93.06 104 ASP A CA 1
ATOM 816 C C . ASP A 1 104 ? -17.253 2.763 10.599 1.00 93.06 104 ASP A C 1
ATOM 818 O O . ASP A 1 104 ? -18.120 3.534 10.185 1.00 93.06 104 ASP A O 1
ATOM 822 N N . ARG A 1 105 ? -16.797 2.835 11.858 1.00 94.00 105 ARG A N 1
ATOM 823 C CA . ARG A 1 105 ? -17.372 3.731 12.866 1.00 94.00 105 ARG A CA 1
ATOM 824 C C . ARG A 1 105 ? -16.329 4.191 13.877 1.00 94.00 105 ARG A C 1
ATOM 826 O O . ARG A 1 105 ? -15.471 3.424 14.287 1.00 94.00 105 ARG A O 1
ATOM 833 N N . ARG A 1 106 ? -16.450 5.435 14.350 1.00 95.38 106 ARG A N 1
ATOM 834 C CA . ARG A 1 106 ? -15.702 5.969 15.501 1.00 95.38 106 ARG A CA 1
ATOM 835 C C . ARG A 1 106 ? -16.675 6.452 16.573 1.00 95.38 106 ARG A C 1
ATOM 837 O O . ARG A 1 106 ? -17.640 7.143 16.247 1.00 95.38 106 ARG A O 1
ATOM 844 N N . TYR A 1 107 ? -16.452 6.084 17.832 1.00 95.81 107 TYR A N 1
ATOM 845 C CA . TYR A 1 107 ? -17.338 6.449 18.942 1.00 95.81 107 TYR A CA 1
ATOM 846 C C . TYR A 1 107 ? -16.611 6.452 20.293 1.00 95.81 107 TYR A C 1
ATOM 848 O O . TYR A 1 107 ? -15.566 5.834 20.451 1.00 95.81 107 TYR A O 1
ATOM 856 N N . PHE A 1 108 ? -17.168 7.161 21.275 1.00 96.06 108 PHE A N 1
ATOM 857 C CA . PHE A 1 108 ? -16.627 7.237 22.633 1.00 96.06 108 PHE A CA 1
ATOM 858 C C . PHE A 1 108 ? -17.389 6.292 23.572 1.00 96.06 108 PHE A C 1
ATOM 860 O O . PHE A 1 108 ? -18.612 6.400 23.707 1.00 96.06 108 PHE A O 1
ATOM 867 N N . GLU A 1 109 ? -16.678 5.375 24.224 1.00 93.69 109 GLU A N 1
ATOM 868 C CA . GLU A 1 109 ? -17.227 4.428 25.196 1.00 93.69 109 GLU A CA 1
ATOM 869 C C . GLU A 1 109 ? -17.172 5.036 26.602 1.00 93.69 109 GLU A C 1
ATOM 871 O O . GLU A 1 109 ? -16.110 5.179 27.204 1.00 93.69 109 GLU A O 1
ATOM 876 N N . LYS A 1 110 ? -18.340 5.407 27.141 1.00 93.00 110 LYS A N 1
ATOM 877 C CA . LYS A 1 110 ? -18.439 6.124 28.424 1.00 93.00 110 LYS A CA 1
ATOM 878 C C . LYS A 1 110 ? -17.945 5.316 29.625 1.00 93.00 110 LYS A C 1
ATOM 880 O O . LYS A 1 110 ? -17.442 5.913 30.566 1.00 93.00 110 LYS A O 1
ATOM 885 N N . GLU A 1 111 ? -18.115 3.995 29.605 1.00 90.00 111 GLU A N 1
ATOM 886 C CA . GLU A 1 111 ? -17.759 3.114 30.727 1.00 90.00 111 GLU A CA 1
ATOM 887 C C . GLU A 1 111 ? -16.245 3.036 30.943 1.00 90.00 111 GLU A C 1
ATOM 889 O O . GLU A 1 111 ? -15.774 3.062 32.076 1.00 90.00 111 GLU A O 1
ATOM 894 N N . THR A 1 112 ? -15.481 2.977 29.852 1.00 88.31 112 THR A N 1
ATOM 895 C CA . THR A 1 112 ? -14.016 2.882 29.876 1.00 88.31 112 THR A CA 1
ATOM 896 C C . THR A 1 112 ? -13.331 4.234 29.690 1.00 88.31 112 THR A C 1
ATOM 898 O O . THR A 1 112 ? -12.140 4.361 29.968 1.00 88.31 112 THR A O 1
ATOM 901 N N . GLY A 1 113 ? -14.064 5.249 29.217 1.00 91.50 113 GLY A N 1
ATOM 902 C CA . GLY A 1 113 ? -13.521 6.559 28.869 1.00 91.50 113 GLY A CA 1
ATOM 903 C C . GLY A 1 113 ? -12.647 6.543 27.611 1.00 91.50 113 GLY A C 1
ATOM 904 O O . GLY A 1 113 ? -11.796 7.417 27.457 1.00 91.50 113 GLY A O 1
ATOM 905 N N . GLN A 1 114 ? -12.811 5.546 26.736 1.00 92.94 114 GLN A N 1
ATOM 906 C CA . GLN A 1 114 ? -11.956 5.329 25.566 1.00 92.94 114 GLN A CA 1
ATOM 907 C C . GLN A 1 114 ? -12.652 5.718 24.258 1.00 92.94 114 GLN A C 1
ATOM 909 O O . GLN A 1 114 ? -13.848 5.485 24.077 1.00 92.94 114 GLN A O 1
ATOM 914 N N . THR A 1 115 ? -11.885 6.251 23.304 1.00 95.88 115 THR A N 1
ATOM 915 C CA . THR A 1 115 ? -12.325 6.360 21.907 1.00 95.88 115 THR A CA 1
ATOM 916 C C . THR A 1 115 ? -12.080 5.030 21.206 1.00 95.88 115 THR A C 1
ATOM 918 O O . THR A 1 115 ? -10.944 4.559 21.121 1.00 95.88 115 THR A O 1
ATOM 921 N N . LEU A 1 116 ? -13.155 4.437 20.695 1.00 95.56 116 LEU A N 1
ATOM 922 C CA . LEU A 1 116 ? -13.145 3.183 19.958 1.00 95.56 116 LEU A CA 1
ATOM 923 C C . LEU A 1 116 ? -13.393 3.421 18.475 1.00 95.56 116 LEU A C 1
ATOM 925 O O . LEU A 1 116 ? -14.136 4.325 18.074 1.00 95.56 116 LEU A O 1
ATOM 929 N N . ILE A 1 117 ? -12.755 2.590 17.662 1.00 96.00 117 ILE A N 1
ATOM 930 C CA . ILE A 1 117 ? -12.806 2.670 16.210 1.00 96.00 117 ILE A CA 1
ATOM 931 C C . ILE A 1 117 ? -13.059 1.275 15.656 1.00 96.00 117 ILE A C 1
ATOM 933 O O . ILE A 1 117 ? -12.165 0.434 15.671 1.00 96.00 117 ILE A O 1
ATOM 937 N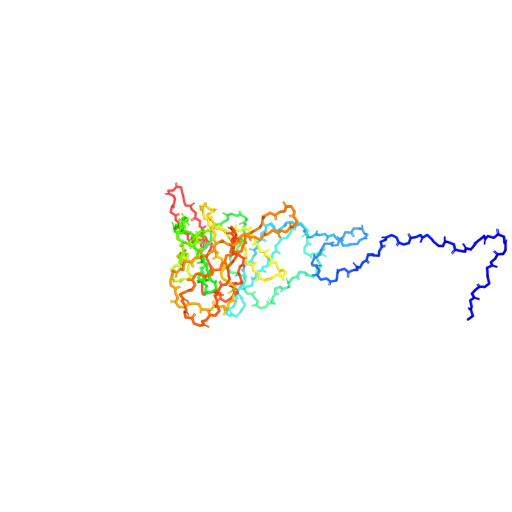 N . ASP A 1 118 ? -14.255 1.037 15.138 1.00 94.81 118 ASP A N 1
ATOM 938 C CA . ASP A 1 118 ? -14.541 -0.182 14.396 1.00 94.81 118 ASP A CA 1
ATOM 939 C C . ASP A 1 118 ? -14.004 -0.038 12.976 1.00 94.81 118 ASP A C 1
ATOM 941 O O . ASP A 1 118 ? -14.258 0.951 12.276 1.00 94.81 118 ASP A O 1
ATOM 945 N N . VAL A 1 119 ? -13.228 -1.033 12.561 1.00 93.62 119 VAL A N 1
ATOM 946 C CA . VAL A 1 119 ? -12.596 -1.090 11.250 1.00 93.62 119 VAL A CA 1
ATOM 947 C C . VAL A 1 119 ? -12.882 -2.429 10.587 1.00 93.62 119 VAL A C 1
ATOM 949 O O . VAL A 1 119 ? -12.913 -3.482 11.231 1.00 93.62 119 VAL A O 1
ATOM 952 N N . ILE A 1 120 ? -13.063 -2.397 9.272 1.00 91.31 120 ILE A N 1
ATOM 953 C CA . ILE A 1 120 ? -13.358 -3.577 8.454 1.00 91.31 120 ILE A CA 1
ATOM 954 C C . ILE A 1 120 ? -12.322 -3.726 7.350 1.00 91.31 120 ILE A C 1
ATOM 956 O O . ILE A 1 120 ? -11.758 -2.735 6.883 1.00 91.31 120 ILE A O 1
ATOM 960 N N . LYS A 1 121 ? -12.059 -4.965 6.924 1.00 89.12 121 LYS A N 1
ATOM 961 C CA . LYS A 1 121 ? -11.111 -5.242 5.838 1.00 89.12 121 LYS A CA 1
ATOM 962 C C . LYS A 1 121 ? -11.457 -4.395 4.607 1.00 89.12 121 LYS A C 1
ATOM 964 O O . LYS A 1 121 ? -12.582 -4.437 4.109 1.00 89.12 121 LYS A O 1
ATOM 969 N N . ALA A 1 122 ? -10.485 -3.624 4.126 1.00 88.25 122 ALA A N 1
ATOM 970 C CA . ALA A 1 122 ? -10.673 -2.676 3.032 1.00 88.25 122 ALA A CA 1
ATOM 971 C C . ALA A 1 122 ? -10.901 -3.368 1.683 1.00 88.25 122 ALA A C 1
ATOM 973 O O . ALA A 1 122 ? -11.728 -2.920 0.893 1.00 88.25 122 ALA A O 1
ATOM 974 N N . PHE A 1 123 ? -10.181 -4.468 1.452 1.00 87.25 123 PHE A N 1
ATOM 975 C CA . PHE A 1 123 ? -10.122 -5.175 0.175 1.00 87.25 123 PHE A CA 1
ATOM 976 C C . PHE A 1 123 ? -10.535 -6.637 0.368 1.00 87.25 123 PHE A C 1
ATOM 978 O O . PHE A 1 123 ? -9.692 -7.497 0.659 1.00 87.25 123 PHE A O 1
ATOM 985 N N . PRO A 1 124 ? -11.839 -6.952 0.274 1.00 75.38 124 PRO A N 1
ATOM 986 C CA . PRO A 1 124 ? -12.294 -8.334 0.197 1.00 75.38 124 PRO A CA 1
ATOM 987 C C . PRO A 1 124 ? -11.581 -9.040 -0.969 1.00 75.38 124 PRO A C 1
ATOM 989 O O . PRO A 1 124 ? -11.507 -8.492 -2.061 1.00 75.38 124 PRO A O 1
ATOM 992 N N . ASN A 1 125 ? -11.042 -10.242 -0.742 1.00 82.00 125 ASN A N 1
ATOM 993 C CA . ASN A 1 125 ? -10.260 -11.019 -1.728 1.00 82.00 125 ASN A CA 1
ATOM 994 C C . ASN A 1 125 ? -8.922 -10.397 -2.172 1.00 82.00 125 ASN A C 1
ATOM 996 O O . ASN A 1 125 ? -8.380 -10.779 -3.212 1.00 82.00 125 ASN A O 1
ATOM 1000 N N . ASP A 1 126 ? -8.384 -9.476 -1.369 1.00 86.06 126 ASP A N 1
ATOM 1001 C CA . ASP A 1 126 ? -7.046 -8.898 -1.536 1.00 86.06 126 ASP A CA 1
ATOM 1002 C C . ASP A 1 126 ? -6.879 -8.123 -2.854 1.00 86.06 126 ASP A C 1
ATOM 1004 O O . ASP A 1 126 ? -5.778 -8.008 -3.393 1.00 86.06 126 ASP A O 1
ATOM 1008 N N . GLU A 1 127 ? -7.996 -7.599 -3.367 1.00 91.19 127 GLU A N 1
ATOM 1009 C CA . GLU A 1 127 ? -8.090 -6.840 -4.608 1.00 91.19 127 GLU A CA 1
ATOM 1010 C C . GLU A 1 127 ? -8.284 -5.346 -4.313 1.00 91.19 127 GLU A C 1
ATOM 1012 O O . GLU A 1 127 ? -9.296 -4.921 -3.753 1.00 91.19 127 GLU A O 1
ATOM 1017 N N . PHE A 1 128 ? -7.292 -4.546 -4.688 1.00 91.12 128 PHE A N 1
ATOM 1018 C CA . PHE A 1 128 ? -7.322 -3.091 -4.625 1.00 91.12 128 PHE A CA 1
ATOM 1019 C C . PHE A 1 128 ? -7.740 -2.506 -5.973 1.00 91.12 128 PHE A C 1
ATOM 1021 O O . PHE A 1 128 ? -7.253 -2.943 -7.015 1.00 91.12 128 PHE A O 1
ATOM 1028 N N . LEU A 1 129 ? -8.567 -1.462 -5.921 1.00 91.44 129 LEU A N 1
ATOM 1029 C CA . LEU A 1 129 ? -8.875 -0.576 -7.036 1.00 91.44 129 LEU A CA 1
ATOM 1030 C C . LEU A 1 129 ? -8.762 0.874 -6.553 1.00 91.44 129 LEU A C 1
ATOM 1032 O O . LEU A 1 129 ? -9.468 1.284 -5.627 1.00 91.44 129 LEU A O 1
ATOM 1036 N N . GLY A 1 130 ? -7.885 1.652 -7.177 1.00 92.25 130 GLY A N 1
ATOM 1037 C CA . GLY A 1 130 ? -7.664 3.044 -6.796 1.00 92.25 130 GLY A CA 1
ATOM 1038 C C . GLY A 1 130 ? -6.579 3.709 -7.627 1.00 92.25 130 GLY A C 1
ATOM 1039 O O . GLY A 1 130 ? -6.288 3.273 -8.738 1.00 92.25 130 GLY A O 1
ATOM 1040 N N . TYR A 1 131 ? -5.993 4.774 -7.091 1.00 93.50 131 TYR A N 1
ATOM 1041 C CA . TYR A 1 131 ? -5.036 5.606 -7.807 1.00 93.50 131 TYR A CA 1
ATOM 1042 C C . TYR A 1 131 ? -3.594 5.223 -7.493 1.00 93.50 131 TYR A C 1
ATOM 1044 O O . TYR A 1 131 ? -3.194 5.116 -6.332 1.00 93.50 131 TYR A O 1
ATOM 1052 N N . TRP A 1 132 ? -2.794 5.084 -8.543 1.00 93.56 132 TRP A N 1
ATOM 1053 C CA . TRP A 1 132 ? -1.345 5.083 -8.463 1.00 93.56 132 TRP A CA 1
ATOM 1054 C C . TRP A 1 132 ? -0.836 6.477 -8.102 1.00 93.56 132 TRP A C 1
ATOM 1056 O O . TRP A 1 132 ? -1.224 7.458 -8.732 1.00 93.56 132 TRP A O 1
ATOM 1066 N N . LEU A 1 133 ? 0.055 6.585 -7.116 1.00 91.44 133 LEU A N 1
ATOM 1067 C CA . LEU A 1 133 ? 0.700 7.856 -6.783 1.00 91.44 133 LEU A CA 1
ATOM 1068 C C . LEU A 1 133 ? 2.134 7.884 -7.310 1.00 91.44 133 LEU A C 1
ATOM 1070 O O . LEU A 1 133 ? 2.460 8.706 -8.164 1.00 91.44 133 LEU A O 1
ATOM 1074 N N . TYR A 1 134 ? 2.983 6.987 -6.810 1.00 89.69 134 TYR A N 1
ATOM 1075 C CA . TYR A 1 134 ? 4.388 6.861 -7.200 1.00 89.69 134 TYR A CA 1
ATOM 1076 C C . TYR A 1 134 ? 4.960 5.514 -6.736 1.00 89.69 134 TYR A C 1
ATOM 1078 O O . TYR A 1 134 ? 4.337 4.786 -5.964 1.00 89.69 134 TYR A O 1
ATOM 1086 N N . PHE A 1 135 ? 6.176 5.189 -7.175 1.00 87.38 135 PHE A N 1
ATOM 1087 C CA . PHE A 1 135 ? 6.951 4.063 -6.654 1.00 87.38 135 PHE A CA 1
ATOM 1088 C C . PHE A 1 135 ? 8.051 4.563 -5.714 1.00 87.38 135 PHE A C 1
ATOM 1090 O O . PHE A 1 135 ? 8.760 5.508 -6.055 1.00 87.38 135 PHE A O 1
ATOM 1097 N N . GLU A 1 136 ? 8.203 3.935 -4.543 1.00 84.62 136 GLU A N 1
ATOM 1098 C CA . GLU A 1 136 ? 9.269 4.225 -3.579 1.00 84.62 136 GLU A CA 1
ATOM 1099 C C . GLU A 1 136 ? 10.387 3.169 -3.702 1.00 84.62 136 GLU A C 1
ATOM 1101 O O . GLU A 1 136 ? 10.265 2.072 -3.140 1.00 84.62 136 GLU A O 1
ATOM 1106 N N . PRO A 1 137 ? 11.499 3.466 -4.404 1.00 77.00 137 PRO A N 1
ATOM 1107 C CA . PRO A 1 137 ? 12.486 2.443 -4.753 1.00 77.00 137 PRO A CA 1
ATOM 1108 C C . PRO A 1 137 ? 13.260 1.934 -3.544 1.00 77.00 137 PRO A C 1
ATOM 1110 O O . PRO A 1 137 ? 13.534 0.741 -3.454 1.00 77.00 137 PRO A O 1
ATOM 1113 N N . SER A 1 138 ? 13.547 2.815 -2.581 1.00 73.12 138 SER A N 1
ATOM 1114 C CA . SER A 1 138 ? 14.308 2.487 -1.370 1.00 73.12 138 SER A CA 1
ATOM 1115 C C . SER A 1 138 ? 13.675 1.367 -0.542 1.00 73.12 138 SER A C 1
ATOM 1117 O O . SER A 1 138 ? 14.383 0.655 0.160 1.00 73.12 138 SER A O 1
ATOM 1119 N N . ASN A 1 139 ? 12.350 1.203 -0.629 1.00 74.19 139 ASN A N 1
ATOM 1120 C CA . ASN A 1 139 ? 11.589 0.188 0.105 1.00 74.19 139 ASN A CA 1
ATOM 1121 C C . ASN A 1 139 ? 10.935 -0.856 -0.820 1.00 74.19 139 ASN A C 1
ATOM 1123 O O . ASN A 1 139 ? 10.173 -1.706 -0.345 1.00 74.19 139 ASN A O 1
ATOM 1127 N N . ASN A 1 140 ? 11.222 -0.790 -2.127 1.00 76.38 140 ASN A N 1
ATOM 1128 C CA . ASN A 1 140 ? 10.643 -1.628 -3.178 1.00 76.38 140 ASN A CA 1
ATOM 1129 C C . ASN A 1 140 ? 9.111 -1.750 -3.078 1.00 76.38 140 ASN A C 1
ATOM 1131 O O . ASN A 1 140 ? 8.554 -2.851 -3.070 1.00 76.38 140 ASN A O 1
ATOM 1135 N N . ARG A 1 141 ? 8.414 -0.620 -2.924 1.00 86.06 141 ARG A N 1
ATOM 1136 C CA . ARG A 1 141 ? 6.956 -0.627 -2.757 1.00 86.06 141 ARG A CA 1
ATOM 1137 C C . ARG A 1 141 ? 6.281 0.481 -3.557 1.00 86.06 141 ARG A C 1
ATOM 1139 O O . ARG A 1 141 ? 6.741 1.623 -3.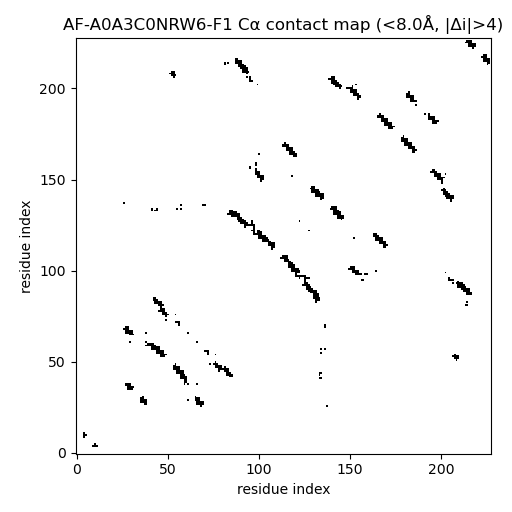517 1.00 86.06 141 ARG A O 1
ATOM 1146 N N . PRO A 1 142 ? 5.181 0.180 -4.260 1.00 88.75 142 PRO A N 1
ATOM 1147 C CA . PRO A 1 142 ? 4.305 1.218 -4.764 1.00 88.75 142 PRO A CA 1
ATOM 1148 C C . PRO A 1 142 ? 3.615 1.964 -3.630 1.00 88.75 142 PRO A C 1
ATOM 1150 O O . PRO A 1 142 ? 3.441 1.458 -2.514 1.00 88.75 142 PRO A O 1
ATOM 1153 N N . VAL A 1 143 ? 3.180 3.165 -3.976 1.00 90.69 143 VAL A N 1
ATOM 1154 C CA . VAL A 1 143 ? 2.340 4.013 -3.152 1.00 90.69 143 VAL A CA 1
ATOM 1155 C C . VAL A 1 143 ? 1.059 4.278 -3.925 1.00 90.69 143 VAL A C 1
ATOM 1157 O O . VAL A 1 143 ? 1.086 4.831 -5.026 1.00 90.69 143 VAL A O 1
ATOM 1160 N N . VAL A 1 144 ? -0.059 3.844 -3.350 1.00 91.31 144 VAL A N 1
ATOM 1161 C CA . VAL A 1 144 ? -1.394 3.961 -3.948 1.00 91.31 144 VAL A CA 1
ATOM 1162 C C . VAL A 1 144 ? -2.378 4.566 -2.948 1.00 91.31 144 VAL A C 1
ATOM 1164 O O . VAL A 1 144 ? -2.162 4.485 -1.738 1.00 91.31 144 VAL A O 1
ATOM 1167 N N . SER A 1 145 ? -3.465 5.158 -3.430 1.00 91.88 145 SER A N 1
ATOM 1168 C CA . SER A 1 145 ? -4.535 5.709 -2.588 1.00 91.88 145 SER A CA 1
ATOM 1169 C C . SER A 1 145 ? -5.910 5.297 -3.095 1.00 91.88 145 SER A C 1
ATOM 1171 O O . SER A 1 145 ? -6.091 4.994 -4.274 1.00 91.88 145 SER A O 1
ATOM 1173 N N . LEU A 1 146 ? -6.915 5.324 -2.220 1.00 88.56 146 LEU A N 1
ATOM 1174 C CA . LEU A 1 146 ? -8.294 5.192 -2.682 1.00 88.56 146 LEU A CA 1
ATOM 1175 C C . LEU A 1 146 ? -8.748 6.399 -3.485 1.00 88.56 146 LEU A C 1
ATOM 1177 O O . LEU A 1 146 ? -8.188 7.492 -3.396 1.00 88.56 146 LEU A O 1
ATOM 1181 N N . HIS A 1 147 ? -9.828 6.177 -4.226 1.00 84.50 147 HIS A N 1
ATOM 1182 C CA . HIS A 1 147 ? -10.496 7.212 -4.990 1.00 84.50 147 HIS A CA 1
ATOM 1183 C C . HIS A 1 147 ? -11.154 8.288 -4.118 1.00 84.50 147 HIS A C 1
ATOM 1185 O O . HIS A 1 147 ? -11.235 9.442 -4.530 1.00 84.50 147 HIS A O 1
ATOM 1191 N N . ASP A 1 148 ? -11.593 7.919 -2.916 1.00 84.50 148 ASP A N 1
ATOM 1192 C CA . ASP A 1 148 ? -12.232 8.807 -1.944 1.00 84.50 148 ASP A CA 1
ATOM 1193 C C . ASP A 1 148 ? -11.234 9.457 -0.970 1.00 84.50 148 ASP A C 1
ATOM 1195 O O . ASP A 1 148 ? -11.631 10.265 -0.130 1.00 84.50 148 ASP A O 1
ATOM 1199 N N . ASN A 1 149 ? -9.941 9.123 -1.085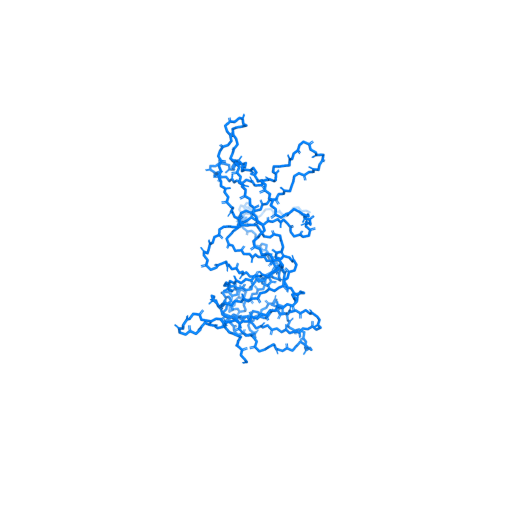 1.00 82.31 149 ASN A N 1
ATOM 1200 C CA . ASN A 1 149 ? -8.875 9.569 -0.187 1.00 82.31 149 ASN A CA 1
ATOM 1201 C C . ASN A 1 149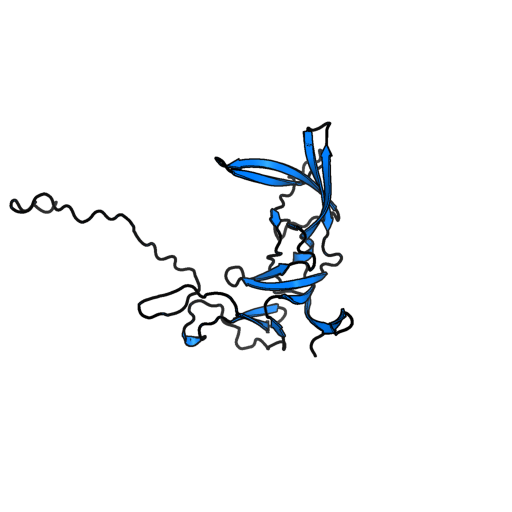 ? -9.174 9.294 1.303 1.00 82.31 149 ASN A C 1
ATOM 1203 O O . ASN A 1 149 ? -8.735 10.045 2.181 1.00 82.31 149 ASN A O 1
ATOM 120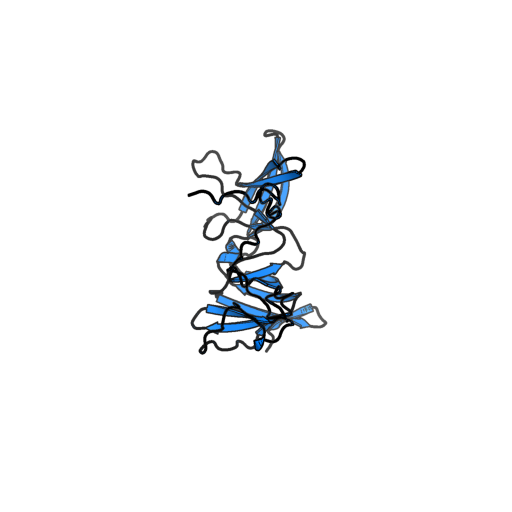7 N N . SER A 1 150 ? -9.960 8.250 1.585 1.00 84.56 150 SER A N 1
ATOM 1208 C CA . SER A 1 150 ? -10.324 7.877 2.948 1.00 84.56 150 SER A CA 1
ATOM 1209 C C . SER A 1 150 ? -9.131 7.325 3.728 1.00 84.56 150 SER A C 1
ATOM 1211 O O . SER A 1 150 ? -8.146 6.828 3.177 1.00 84.56 150 SER A O 1
ATOM 1213 N N . GLU A 1 151 ? -9.209 7.470 5.049 1.00 87.69 151 GLU A N 1
ATOM 1214 C CA . GLU A 1 151 ? -8.170 7.009 5.959 1.00 87.69 151 GLU A CA 1
ATOM 1215 C C . GLU A 1 151 ? -8.230 5.492 6.168 1.00 87.69 151 GLU A C 1
ATOM 1217 O O . GLU A 1 151 ? -9.301 4.880 6.240 1.00 87.69 151 GLU A O 1
ATOM 1222 N N . PHE A 1 152 ? -7.052 4.902 6.334 1.00 89.69 152 PHE A N 1
ATOM 1223 C CA . PHE A 1 152 ? -6.855 3.480 6.542 1.00 89.69 152 PHE A CA 1
ATOM 1224 C C . PHE A 1 152 ? -6.058 3.179 7.788 1.00 89.69 152 PHE A C 1
ATOM 1226 O O . PHE A 1 152 ? -5.124 3.885 8.145 1.00 89.69 152 PHE A O 1
ATOM 1233 N N . PHE A 1 153 ? -6.355 2.029 8.367 1.00 92.88 153 PHE A N 1
ATOM 1234 C CA . PHE A 1 153 ? -5.568 1.421 9.416 1.00 92.88 153 PHE A CA 1
ATOM 1235 C C . PHE A 1 153 ? -4.766 0.270 8.817 1.00 92.88 153 PHE A C 1
ATOM 1237 O O . PHE A 1 153 ? -5.316 -0.718 8.319 1.00 92.88 153 PHE A O 1
ATOM 1244 N N . LEU A 1 154 ? -3.446 0.417 8.833 1.00 90.75 154 LEU A N 1
ATOM 1245 C CA . LEU A 1 154 ? -2.507 -0.567 8.324 1.00 90.75 154 LEU A CA 1
ATOM 1246 C C . LEU A 1 154 ? -1.979 -1.421 9.473 1.00 90.75 154 LEU A C 1
ATOM 1248 O O . LEU A 1 154 ? -1.343 -0.921 10.398 1.00 90.75 154 LEU A O 1
ATOM 1252 N N . LEU A 1 155 ? -2.199 -2.731 9.381 1.00 89.38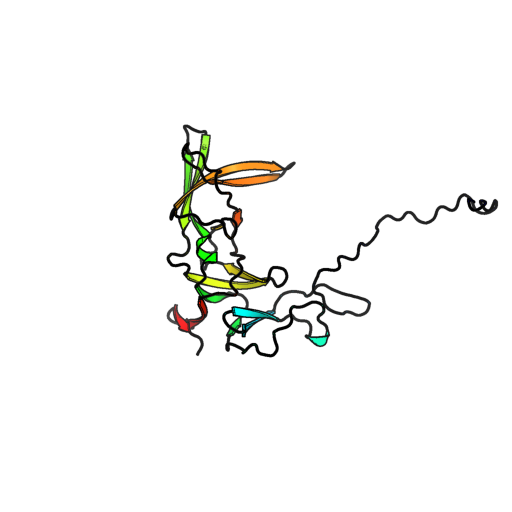 155 LEU A N 1
ATOM 1253 C CA . LEU A 1 155 ? -1.538 -3.701 10.249 1.00 89.38 155 LEU A CA 1
ATOM 1254 C C . LEU A 1 155 ? -0.105 -3.948 9.756 1.00 89.38 155 LEU A C 1
ATOM 1256 O O . LEU A 1 155 ? 0.127 -4.018 8.549 1.00 89.38 155 LEU A O 1
ATOM 1260 N N . GLU A 1 156 ? 0.879 -4.100 10.641 1.00 80.06 156 GLU A N 1
ATOM 1261 C CA . GLU A 1 156 ? 2.249 -4.426 10.208 1.00 80.06 156 GLU A CA 1
ATOM 1262 C C . GLU A 1 156 ? 2.273 -5.632 9.248 1.00 80.06 156 GLU A C 1
ATOM 1264 O O . GLU A 1 156 ? 1.546 -6.609 9.430 1.00 80.06 156 GLU A O 1
ATOM 1269 N N . ALA A 1 157 ? 3.089 -5.540 8.191 1.00 67.12 157 ALA A N 1
ATOM 1270 C CA . ALA A 1 157 ? 3.186 -6.602 7.190 1.00 67.12 157 ALA A CA 1
ATOM 1271 C C . ALA A 1 157 ? 3.566 -7.936 7.855 1.00 67.12 157 ALA A C 1
ATOM 1273 O O . ALA A 1 157 ? 4.321 -7.952 8.826 1.00 67.12 157 ALA A O 1
ATOM 1274 N N . ASN A 1 158 ? 3.056 -9.045 7.316 1.00 65.44 158 ASN A N 1
ATOM 1275 C CA . ASN A 1 158 ? 3.286 -10.410 7.809 1.00 65.44 158 ASN A CA 1
ATOM 1276 C C . ASN A 1 158 ? 2.648 -10.743 9.168 1.00 65.44 158 ASN A C 1
ATOM 1278 O O . ASN A 1 158 ? 2.817 -11.858 9.656 1.00 65.44 158 ASN A O 1
ATOM 1282 N N . LYS A 1 159 ? 1.883 -9.828 9.773 1.00 77.31 159 LYS A N 1
ATOM 1283 C CA . LYS A 1 159 ? 0.942 -10.201 10.832 1.00 77.31 159 LYS A CA 1
ATOM 1284 C C . LYS A 1 159 ? -0.351 -10.660 10.173 1.00 77.31 159 LYS A C 1
ATOM 1286 O O . LYS A 1 159 ? -1.026 -9.859 9.539 1.00 77.31 159 LYS A O 1
ATOM 1291 N N . THR A 1 160 ? -0.687 -11.936 10.310 1.00 63.09 160 THR A N 1
ATOM 1292 C CA . THR A 1 160 ? -1.913 -12.536 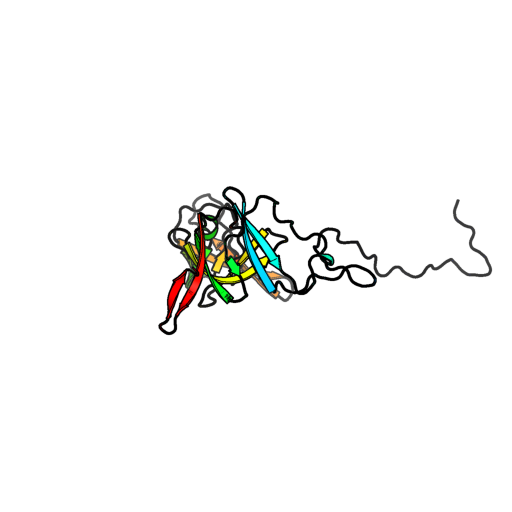9.769 1.00 63.09 160 THR A CA 1
ATOM 1293 C C . THR A 1 160 ? -3.001 -12.605 10.828 1.00 63.09 160 THR A C 1
ATOM 1295 O O . THR A 1 160 ? -2.915 -13.434 11.735 1.00 63.09 160 THR A O 1
ATOM 1298 N N . PRO A 1 161 ? -4.033 -11.758 10.733 1.00 68.56 161 PRO A N 1
ATOM 1299 C CA . PRO A 1 161 ? -5.254 -11.967 11.475 1.00 68.56 161 PRO A CA 1
ATOM 1300 C C . PRO A 1 161 ? -6.254 -12.792 10.663 1.00 68.56 161 PRO A C 1
ATOM 1302 O O . PRO A 1 161 ? -6.470 -12.537 9.480 1.00 68.56 161 PRO A O 1
ATOM 1305 N N . ASP A 1 162 ? -6.950 -13.703 11.337 1.00 70.69 162 ASP A N 1
ATOM 1306 C CA . ASP A 1 162 ? -8.110 -14.407 10.770 1.00 70.69 162 ASP A CA 1
ATOM 1307 C C . ASP A 1 162 ? -9.399 -13.559 10.832 1.00 70.69 162 ASP A C 1
ATOM 1309 O O . ASP A 1 162 ? -10.469 -13.966 10.376 1.00 70.69 162 ASP A O 1
ATOM 1313 N N . GLN A 1 163 ? -9.321 -12.362 11.421 1.00 78.44 163 GLN A N 1
ATOM 1314 C CA . GLN A 1 163 ? -10.466 -11.500 11.699 1.00 78.44 163 GLN A CA 1
ATOM 1315 C C . GLN A 1 163 ? -10.754 -10.542 10.535 1.00 78.44 163 GLN A C 1
ATOM 1317 O O . GLN A 1 163 ? -9.868 -9.865 10.021 1.00 78.44 163 GLN A O 1
ATOM 1322 N N . LYS A 1 164 ? -12.030 -10.457 10.133 1.00 86.31 164 LYS A N 1
ATOM 1323 C CA . LYS A 1 164 ? -12.504 -9.535 9.081 1.00 86.31 164 LYS A CA 1
ATOM 1324 C C . LYS A 1 164 ? -12.716 -8.104 9.579 1.00 86.31 164 LYS A C 1
ATOM 1326 O O . LYS A 1 164 ? -12.732 -7.172 8.773 1.00 86.31 164 LYS A O 1
ATOM 1331 N N . CYS A 1 165 ? -12.917 -7.949 10.881 1.00 89.94 165 CYS A N 1
ATOM 1332 C CA . CYS A 1 165 ? -13.178 -6.686 11.547 1.00 89.94 165 CYS A CA 1
ATOM 1333 C C . CYS A 1 165 ? -12.416 -6.629 12.868 1.00 89.94 165 CYS A C 1
ATOM 1335 O O . CYS A 1 165 ? -12.209 -7.655 13.520 1.00 89.94 165 CYS A O 1
ATOM 1337 N N . PHE A 1 166 ? -12.050 -5.417 13.258 1.00 91.38 166 PHE A N 1
ATOM 1338 C CA . PHE A 1 166 ? -11.409 -5.116 14.526 1.00 91.38 166 PHE A CA 1
ATOM 1339 C C . PHE A 1 166 ? -12.094 -3.923 15.166 1.00 91.38 166 PHE A C 1
ATOM 1341 O O . PHE A 1 166 ? -12.500 -2.999 14.468 1.00 91.38 166 PHE A O 1
ATOM 1348 N N . THR A 1 167 ? -12.132 -3.908 16.489 1.00 93.94 167 THR A N 1
ATOM 1349 C CA . THR A 1 167 ? -12.307 -2.665 17.235 1.00 93.94 167 THR A CA 1
ATOM 1350 C C . THR A 1 167 ? -10.922 -2.223 17.676 1.00 93.94 167 THR A C 1
ATOM 1352 O O . THR A 1 167 ? -10.176 -3.013 18.252 1.00 93.94 167 THR A O 1
ATOM 1355 N N . LEU A 1 168 ? -10.554 -0.984 17.386 1.00 94.94 168 LEU A N 1
ATOM 1356 C CA . LEU A 1 168 ? -9.307 -0.368 17.815 1.00 94.94 168 LEU A CA 1
ATOM 1357 C C . LEU A 1 168 ? -9.582 0.602 18.965 1.00 94.94 168 LEU A C 1
ATOM 1359 O O . LEU A 1 168 ? -10.636 1.231 19.016 1.00 94.94 168 LEU A O 1
ATOM 1363 N N . ILE A 1 169 ? -8.615 0.741 19.861 1.00 94.94 169 ILE A N 1
ATOM 1364 C CA . ILE A 1 169 ? -8.551 1.775 20.888 1.00 94.94 169 ILE A CA 1
ATOM 1365 C C . ILE A 1 169 ? -7.589 2.850 20.386 1.00 94.94 169 ILE A C 1
ATOM 1367 O O . ILE A 1 169 ? -6.445 2.548 20.037 1.00 94.94 169 ILE A O 1
ATOM 1371 N N . GLU A 1 170 ? -8.055 4.096 20.356 1.00 94.81 170 GLU A N 1
ATOM 1372 C CA . GLU A 1 170 ? -7.222 5.269 20.092 1.00 94.81 170 GLU A CA 1
ATOM 1373 C C . GLU A 1 170 ? -6.591 5.737 21.410 1.00 94.81 170 GLU A C 1
ATOM 1375 O O . GLU A 1 170 ? -7.281 6.143 22.347 1.00 94.81 170 GLU A O 1
ATOM 1380 N N . LEU A 1 171 ? -5.266 5.642 21.495 1.00 92.69 171 LEU A N 1
ATOM 1381 C CA . LEU A 1 171 ? -4.485 5.999 22.673 1.00 92.69 171 LEU A CA 1
ATOM 1382 C C . LEU A 1 171 ? -3.701 7.278 22.402 1.00 92.69 171 LEU A C 1
ATOM 1384 O O . LEU A 1 171 ? -2.822 7.318 21.540 1.00 92.69 171 LEU A O 1
ATOM 1388 N N . GLU A 1 172 ? -4.010 8.326 23.159 1.00 91.06 172 GLU A N 1
ATOM 1389 C CA . GLU A 1 172 ? -3.276 9.583 23.089 1.00 91.06 172 GLU A CA 1
ATOM 1390 C C . GLU A 1 172 ? -1.853 9.406 23.636 1.00 91.06 172 GLU A C 1
ATOM 1392 O O . GLU A 1 172 ? -1.637 8.922 24.749 1.00 91.06 172 GLU A O 1
ATOM 1397 N N . LYS A 1 173 ? -0.868 9.858 22.863 1.00 88.44 173 LYS A N 1
ATOM 1398 C CA . LYS A 1 173 ? 0.535 9.908 23.251 1.00 88.44 173 LYS A CA 1
ATOM 1399 C C . LYS A 1 173 ? 1.054 11.334 23.114 1.00 88.44 173 LYS A C 1
ATOM 1401 O O . LYS A 1 173 ? 1.085 11.899 22.019 1.00 88.44 173 LYS A O 1
ATOM 1406 N N . LYS A 1 174 ? 1.507 11.903 24.231 1.00 87.19 174 LYS A N 1
ATOM 1407 C CA . LYS A 1 174 ? 2.141 13.226 24.267 1.00 87.19 174 LYS A CA 1
ATOM 1408 C C . LYS A 1 174 ? 3.633 13.099 23.990 1.00 87.19 174 LYS A C 1
ATOM 1410 O O . LYS A 1 174 ? 4.334 12.387 24.707 1.00 87.19 174 LYS A O 1
ATOM 1415 N N . ASP A 1 175 ? 4.101 13.803 22.968 1.00 79.44 175 ASP A N 1
ATOM 1416 C CA . ASP A 1 175 ? 5.518 13.947 22.643 1.00 79.44 175 ASP A CA 1
ATOM 1417 C C . ASP A 1 175 ? 5.875 15.441 22.626 1.00 79.44 175 ASP A C 1
ATOM 1419 O O . ASP A 1 175 ? 5.629 16.171 21.658 1.00 79.44 175 ASP A O 1
ATOM 1423 N N . GLY A 1 176 ? 6.349 15.933 23.773 1.00 83.56 176 GLY A N 1
ATOM 1424 C CA . GLY A 1 176 ? 6.510 17.364 24.027 1.00 83.56 176 GLY A CA 1
ATOM 1425 C C . GLY A 1 176 ? 5.183 18.119 23.878 1.00 83.56 176 GLY A C 1
ATOM 1426 O O . GLY A 1 176 ? 4.207 17.815 24.559 1.00 83.56 176 GLY A O 1
ATOM 1427 N N . ASN A 1 177 ? 5.148 19.093 22.962 1.00 84.56 177 ASN A N 1
ATOM 1428 C CA . ASN A 1 177 ? 3.956 19.900 22.664 1.00 84.56 177 ASN A CA 1
ATOM 1429 C C . ASN A 1 177 ? 3.062 19.302 21.564 1.00 84.56 177 ASN A C 1
ATOM 1431 O O . ASN A 1 177 ? 2.102 19.948 21.144 1.00 84.56 177 ASN A O 1
ATOM 1435 N N . LYS A 1 178 ? 3.386 18.112 21.047 1.00 85.00 178 LYS A N 1
ATOM 1436 C CA . LYS A 1 178 ? 2.599 17.453 20.003 1.00 85.00 178 LYS A CA 1
ATOM 1437 C C . LYS A 1 178 ? 1.808 16.296 20.591 1.00 85.00 178 LYS A C 1
ATOM 1439 O O . LYS A 1 178 ? 2.355 15.422 21.263 1.00 85.00 178 LYS A O 1
ATOM 1444 N N . THR A 1 179 ? 0.522 16.281 20.278 1.00 85.00 179 THR A N 1
ATOM 1445 C CA . THR A 1 179 ? -0.346 15.136 20.530 1.00 85.00 179 THR A CA 1
ATOM 1446 C C . THR A 1 179 ? -0.275 14.198 19.332 1.00 85.00 179 THR A C 1
ATOM 1448 O O . THR A 1 179 ? -0.500 14.607 18.193 1.00 85.00 179 THR A O 1
ATOM 1451 N N . THR A 1 180 ? 0.060 12.942 19.591 1.00 88.56 180 THR A N 1
ATOM 1452 C CA . THR A 1 180 ? 0.057 11.855 18.608 1.00 88.56 180 THR A CA 1
ATOM 1453 C C . THR A 1 180 ? -0.879 10.757 19.089 1.00 88.56 180 THR A C 1
ATOM 1455 O O . THR A 1 180 ? -1.257 10.739 20.259 1.00 88.56 180 THR A O 1
ATOM 1458 N N . TYR A 1 181 ? -1.258 9.848 18.199 1.00 90.62 181 TYR A N 1
ATOM 1459 C CA . TYR A 1 181 ? -2.167 8.761 18.532 1.00 90.62 181 TYR A CA 1
ATOM 1460 C C . TYR A 1 181 ? -1.548 7.421 18.158 1.00 90.62 181 TYR A C 1
ATOM 1462 O O . TYR A 1 181 ? -0.918 7.283 17.106 1.00 90.62 181 TYR A O 1
ATOM 1470 N N . GLU A 1 182 ? -1.726 6.441 19.034 1.00 92.94 182 GLU A N 1
ATOM 1471 C CA . GLU A 1 182 ? -1.460 5.035 18.769 1.00 92.94 182 GLU A CA 1
ATOM 1472 C C . GLU A 1 182 ? -2.791 4.291 18.660 1.00 92.94 182 GLU A C 1
ATOM 1474 O O . GLU A 1 182 ? -3.719 4.551 19.420 1.00 92.94 182 GLU A O 1
ATOM 1479 N N . TYR A 1 183 ? -2.877 3.359 17.715 1.00 94.19 183 TYR A N 1
ATOM 1480 C CA . TYR A 1 183 ? -4.081 2.575 17.477 1.00 94.19 183 TYR A CA 1
ATOM 1481 C C . TYR A 1 183 ? -3.771 1.110 17.753 1.00 94.19 183 TYR A C 1
ATOM 1483 O O . TYR A 1 183 ? -2.951 0.495 17.062 1.00 94.19 183 TYR A O 1
ATOM 1491 N N . LEU A 1 184 ? -4.398 0.560 18.788 1.00 93.31 184 LEU A N 1
ATOM 1492 C CA . LEU A 1 184 ? -4.220 -0.832 19.195 1.00 93.31 184 LEU A CA 1
ATOM 1493 C C . LEU A 1 184 ? -5.533 -1.579 19.070 1.00 93.31 184 LEU A C 1
ATOM 1495 O O . LEU A 1 184 ? -6.591 -1.023 19.327 1.00 93.31 184 LEU A O 1
ATOM 1499 N N . GLU A 1 185 ? -5.474 -2.853 18.731 1.00 92.38 185 GLU A N 1
ATOM 1500 C CA . GLU A 1 185 ? -6.628 -3.729 18.834 1.00 92.38 185 GLU A CA 1
ATOM 1501 C C . GLU A 1 185 ? -7.203 -3.738 20.262 1.00 92.38 185 GLU A C 1
ATOM 1503 O O . GLU A 1 185 ? -6.484 -3.998 21.230 1.00 92.38 185 GLU A O 1
ATOM 1508 N N . LYS A 1 186 ? -8.519 -3.542 20.386 1.00 89.25 186 LYS A N 1
ATOM 1509 C CA . LYS A 1 186 ? -9.296 -3.865 21.584 1.00 89.25 186 LYS A CA 1
ATOM 1510 C C . LYS A 1 186 ? -9.494 -5.379 21.640 1.00 89.25 186 LYS A C 1
ATOM 1512 O O . LYS A 1 186 ? -10.532 -5.903 21.238 1.00 89.25 186 LYS A O 1
ATOM 1517 N N . SER A 1 187 ? -8.479 -6.100 22.102 1.00 79.25 187 SER A N 1
ATOM 1518 C CA . SER A 1 187 ? -8.623 -7.534 22.341 1.00 79.25 187 SER A CA 1
ATOM 1519 C C . SER A 1 187 ? -9.516 -7.763 23.572 1.00 79.25 187 SER A C 1
ATOM 1521 O O . SER A 1 187 ? -9.388 -7.031 24.559 1.00 79.25 187 SER A O 1
ATOM 1523 N N . PRO A 1 188 ? -10.419 -8.766 23.550 1.00 69.75 188 PRO A N 1
ATOM 1524 C CA . PRO A 1 188 ? -11.078 -9.228 24.768 1.00 69.75 188 PRO A CA 1
ATOM 1525 C C . PRO A 1 188 ? -10.022 -9.666 25.801 1.00 69.75 188 PRO A C 1
ATOM 1527 O O . PRO A 1 188 ? -8.849 -9.781 25.450 1.00 69.75 188 PRO A O 1
ATOM 1530 N N . PRO A 1 189 ? -10.407 -10.016 27.040 1.00 61.53 189 PRO A N 1
ATOM 1531 C CA . PRO A 1 189 ? -9.476 -10.438 28.099 1.00 61.53 189 PRO A CA 1
ATOM 1532 C C . PRO A 1 189 ? -8.569 -11.653 27.788 1.00 61.53 189 PRO A C 1
ATOM 1534 O O . PRO A 1 189 ? -7.848 -12.108 28.669 1.00 61.53 189 PRO A O 1
ATOM 1537 N N . LEU A 1 190 ? -8.621 -12.216 26.575 1.00 59.50 190 LEU A N 1
ATOM 1538 C CA . LEU A 1 190 ? -7.811 -13.343 26.123 1.00 59.50 190 LEU A CA 1
ATOM 1539 C C . LEU A 1 190 ? -6.354 -12.942 25.827 1.00 59.50 190 LEU A C 1
ATOM 1541 O O . LEU A 1 190 ? -6.068 -11.907 25.232 1.00 59.50 190 LEU A O 1
ATOM 1545 N N . GLU A 1 191 ? -5.451 -13.850 26.194 1.00 61.25 191 GLU A N 1
ATOM 1546 C CA . GLU A 1 191 ? -4.012 -13.699 26.477 1.00 61.25 191 GLU A CA 1
ATOM 1547 C C . GLU A 1 191 ? -3.082 -13.304 25.311 1.00 61.25 191 GLU A C 1
ATOM 1549 O O . GLU A 1 191 ? -1.859 -13.297 25.480 1.00 61.25 191 GLU A O 1
ATOM 1554 N N . ARG A 1 192 ? -3.596 -12.969 24.119 1.00 82.38 192 ARG A N 1
ATOM 1555 C CA . ARG A 1 192 ? -2.712 -12.548 23.020 1.00 82.38 192 ARG A CA 1
ATOM 1556 C C . ARG A 1 192 ? -2.397 -11.061 23.100 1.00 82.38 192 ARG A C 1
ATOM 1558 O O . ARG A 1 192 ? -3.243 -10.237 23.428 1.00 82.38 192 ARG A O 1
ATOM 1565 N N . LYS A 1 193 ? -1.166 -10.705 22.732 1.00 84.62 193 LYS A N 1
ATOM 1566 C CA . LYS A 1 193 ? -0.767 -9.301 22.614 1.00 84.62 193 LYS A CA 1
ATOM 1567 C C . LYS A 1 193 ? -1.640 -8.611 21.547 1.00 84.62 193 LYS A C 1
ATOM 1569 O O . LYS A 1 193 ? -1.746 -9.159 20.444 1.00 84.62 193 LYS A O 1
ATOM 1574 N N . PRO A 1 194 ? -2.230 -7.435 21.837 1.00 87.75 194 PRO A N 1
ATOM 1575 C CA . PRO A 1 194 ? -3.044 -6.718 20.865 1.00 87.75 194 PRO A CA 1
ATOM 1576 C C . PRO A 1 194 ? -2.198 -6.315 19.657 1.00 87.75 194 PRO A C 1
ATOM 1578 O O . PRO A 1 194 ? -1.014 -5.968 19.783 1.00 87.75 194 PRO A O 1
ATOM 1581 N N . PHE A 1 195 ? -2.801 -6.366 18.473 1.00 89.69 195 PHE A N 1
ATOM 1582 C CA . PHE A 1 195 ? -2.148 -5.875 17.271 1.00 89.69 195 PHE A CA 1
ATOM 1583 C C . PHE A 1 195 ? -2.054 -4.349 17.277 1.00 89.69 195 PHE A C 1
ATOM 1585 O O . PHE A 1 195 ? -2.925 -3.653 17.792 1.00 89.69 195 PHE A O 1
ATOM 1592 N N . LYS A 1 196 ? -0.979 -3.831 16.682 1.00 91.38 196 LYS A N 1
ATOM 1593 C CA . LYS A 1 196 ? -0.756 -2.400 16.494 1.00 91.38 196 LYS A CA 1
ATOM 1594 C C . LYS A 1 196 ? -1.044 -2.023 15.050 1.00 91.38 196 LYS A C 1
ATOM 1596 O O . LYS A 1 196 ? -0.629 -2.741 14.138 1.00 91.38 196 LYS A O 1
ATOM 1601 N N . PHE A 1 197 ? -1.697 -0.883 14.879 1.00 92.81 197 PHE A N 1
ATOM 1602 C CA . PHE A 1 197 ? -2.068 -0.323 13.591 1.00 92.81 197 PHE A CA 1
ATOM 1603 C C . PHE A 1 197 ? -1.480 1.081 13.433 1.00 92.81 197 PHE A C 1
ATOM 1605 O O . PHE A 1 197 ? -1.333 1.819 14.413 1.00 92.81 197 PHE A O 1
ATOM 1612 N N . SER A 1 198 ? -1.155 1.457 12.196 1.00 91.88 198 SER A N 1
ATOM 1613 C CA . SER A 1 198 ? -0.874 2.848 11.828 1.00 91.88 198 SER A CA 1
ATOM 1614 C C . SER A 1 198 ? -2.034 3.429 11.029 1.00 91.88 198 SER A C 1
ATOM 1616 O O . SER A 1 198 ? -2.620 2.743 10.194 1.00 91.88 198 SER A O 1
ATOM 1618 N N . LEU A 1 199 ? -2.377 4.687 11.308 1.00 92.94 199 LEU A N 1
ATOM 1619 C CA . LEU A 1 199 ? -3.324 5.449 10.502 1.00 92.94 199 LEU A CA 1
ATOM 1620 C C . LEU A 1 199 ? -2.578 6.050 9.311 1.00 92.94 199 LEU A C 1
ATOM 1622 O O . LEU A 1 199 ? -1.622 6.800 9.495 1.00 92.94 199 LEU A O 1
ATOM 1626 N N . GLU A 1 200 ? -3.023 5.728 8.106 1.00 91.06 200 GLU A N 1
ATOM 1627 C CA . GLU A 1 200 ? -2.384 6.105 6.851 1.00 91.06 200 GLU A CA 1
ATOM 1628 C C . GLU A 1 200 ? -3.438 6.579 5.848 1.00 91.06 200 GLU A C 1
ATOM 1630 O O . GLU A 1 200 ? -4.591 6.156 5.881 1.00 91.06 200 GLU A O 1
ATOM 1635 N N . ARG A 1 201 ? -3.035 7.441 4.915 1.00 87.12 201 ARG A N 1
ATOM 1636 C CA . ARG A 1 201 ? -3.861 7.836 3.753 1.00 87.12 201 ARG A CA 1
ATOM 1637 C C . ARG A 1 201 ? -3.382 7.207 2.451 1.00 87.12 201 ARG A C 1
ATOM 1639 O O . ARG A 1 201 ? -4.122 7.109 1.480 1.00 87.12 201 ARG A O 1
ATOM 1646 N N . GLU A 1 202 ? -2.132 6.765 2.453 1.00 91.06 202 GLU A N 1
ATOM 1647 C CA . GLU A 1 202 ? -1.476 6.120 1.330 1.00 91.06 202 GLU A CA 1
ATOM 1648 C C . GLU A 1 202 ? -1.123 4.688 1.724 1.00 91.06 202 GLU A C 1
ATOM 1650 O O . GLU A 1 202 ? -0.570 4.431 2.796 1.00 91.06 202 GLU A O 1
ATOM 1655 N N . ILE A 1 203 ? -1.396 3.742 0.837 1.00 88.62 203 ILE A N 1
ATOM 1656 C CA . ILE A 1 203 ? -1.036 2.344 1.031 1.00 88.62 203 ILE A CA 1
ATOM 1657 C C . ILE A 1 203 ? 0.371 2.149 0.472 1.00 88.62 203 ILE A C 1
ATOM 1659 O O . ILE A 1 203 ? 0.587 2.193 -0.738 1.00 88.62 203 ILE A O 1
ATOM 1663 N N . LYS A 1 204 ? 1.331 1.914 1.373 1.00 88.88 204 LYS A N 1
ATOM 1664 C CA . LYS A 1 204 ? 2.749 1.687 1.046 1.00 88.88 204 LYS A CA 1
ATOM 1665 C C . LYS A 1 204 ? 3.132 0.236 1.322 1.00 88.88 204 LYS A C 1
ATOM 1667 O O . LYS A 1 204 ? 3.681 -0.081 2.384 1.00 88.88 204 LYS A O 1
ATOM 1672 N N . ARG A 1 205 ? 2.831 -0.666 0.383 1.00 86.62 205 ARG A N 1
ATOM 1673 C CA . ARG A 1 205 ? 3.031 -2.122 0.540 1.00 86.62 205 ARG A CA 1
ATOM 1674 C C . ARG A 1 205 ? 3.810 -2.714 -0.615 1.00 86.62 205 ARG A C 1
ATOM 1676 O O . ARG A 1 205 ? 3.578 -2.348 -1.756 1.00 86.62 205 ARG A O 1
ATOM 1683 N N . GLN A 1 206 ? 4.696 -3.658 -0.313 1.00 87.56 206 GLN A N 1
ATOM 1684 C CA . GLN A 1 206 ? 5.371 -4.446 -1.340 1.00 87.56 206 GLN A CA 1
ATOM 1685 C C . GLN A 1 206 ? 4.355 -5.329 -2.059 1.00 87.56 206 GLN A C 1
ATOM 1687 O O . GLN A 1 206 ? 3.554 -5.998 -1.398 1.00 87.56 206 GLN A O 1
ATOM 1692 N N . ILE A 1 207 ? 4.413 -5.322 -3.392 1.00 85.88 207 ILE A N 1
ATOM 1693 C CA . ILE A 1 207 ? 3.515 -6.107 -4.243 1.00 85.88 207 ILE A CA 1
ATOM 1694 C C . ILE A 1 207 ? 4.235 -6.861 -5.371 1.00 85.88 207 ILE A C 1
ATOM 1696 O O . ILE A 1 207 ? 3.625 -7.163 -6.393 1.00 85.88 207 ILE A O 1
ATOM 1700 N N . GLY A 1 208 ? 5.537 -7.130 -5.225 1.00 85.56 208 GLY A N 1
ATOM 1701 C CA . GLY A 1 208 ? 6.327 -7.799 -6.267 1.00 85.56 208 GLY A CA 1
ATOM 1702 C C . GLY A 1 208 ? 5.690 -9.114 -6.728 1.00 85.56 208 GLY A C 1
ATOM 1703 O O . GLY A 1 208 ? 5.555 -9.345 -7.921 1.00 85.56 208 GLY A O 1
ATOM 1704 N N . SER A 1 209 ? 5.166 -9.917 -5.805 1.00 87.25 209 SER A N 1
ATOM 1705 C CA . SER A 1 209 ? 4.483 -11.182 -6.097 1.00 87.25 209 SER A CA 1
ATOM 1706 C C . SER A 1 209 ? 2.975 -11.031 -6.354 1.00 87.25 209 SER A C 1
ATOM 1708 O O . SER A 1 209 ? 2.190 -11.936 -6.059 1.00 87.25 209 SER A O 1
ATOM 1710 N N . ALA A 1 210 ? 2.529 -9.883 -6.880 1.00 89.00 210 ALA A N 1
ATOM 1711 C CA . ALA A 1 210 ? 1.111 -9.667 -7.161 1.00 89.00 210 ALA A CA 1
ATOM 1712 C C . ALA A 1 210 ? 0.615 -10.663 -8.203 1.00 89.00 210 ALA A C 1
ATOM 1714 O O . ALA A 1 210 ? 1.215 -10.833 -9.270 1.00 89.00 210 ALA A O 1
ATOM 1715 N N . LYS A 1 211 ? -0.535 -11.268 -7.900 1.00 88.88 211 LYS A N 1
ATOM 1716 C CA . LYS A 1 211 ? -1.207 -12.201 -8.798 1.00 88.88 211 LYS A CA 1
ATOM 1717 C C . LYS A 1 211 ? -1.671 -11.485 -10.063 1.00 88.88 211 LYS A C 1
ATOM 1719 O O . LYS A 1 211 ? -1.502 -12.010 -11.158 1.00 88.88 211 LYS A O 1
ATOM 1724 N N . THR A 1 212 ? -2.222 -10.282 -9.913 1.00 89.94 212 THR A N 1
ATOM 1725 C CA . THR A 1 212 ? -2.603 -9.417 -11.033 1.00 89.94 212 THR A CA 1
ATOM 1726 C C . THR A 1 212 ? -2.177 -7.979 -10.769 1.00 89.94 212 THR A C 1
ATOM 1728 O O . THR A 1 212 ? -2.147 -7.517 -9.624 1.00 89.94 212 THR A O 1
ATOM 1731 N N . PHE A 1 213 ? -1.825 -7.288 -11.849 1.00 92.81 213 PHE A N 1
ATOM 1732 C CA . PHE A 1 213 ? -1.545 -5.861 -11.865 1.00 92.81 213 PHE A CA 1
ATOM 1733 C C . PHE A 1 213 ? -2.007 -5.316 -13.209 1.00 92.81 213 PHE A C 1
ATOM 1735 O O . PHE A 1 213 ? -1.477 -5.708 -14.247 1.00 92.81 213 PHE A O 1
ATOM 1742 N N . GLU A 1 214 ? -3.007 -4.449 -13.174 1.00 93.62 214 GLU A N 1
ATOM 1743 C CA . GLU A 1 214 ? -3.650 -3.897 -14.360 1.00 93.62 214 GLU A CA 1
ATOM 1744 C C . GLU A 1 214 ? -3.674 -2.376 -14.251 1.00 93.62 214 GLU A C 1
ATOM 1746 O O . GLU A 1 214 ? -3.923 -1.817 -13.178 1.00 93.62 214 GLU A O 1
ATOM 1751 N N . LYS A 1 215 ? -3.432 -1.717 -15.383 1.00 94.62 215 LYS A N 1
ATOM 1752 C CA . LYS A 1 215 ? -3.702 -0.296 -15.567 1.00 94.62 215 LYS A CA 1
ATOM 1753 C C . LYS A 1 215 ? -5.045 -0.158 -16.275 1.00 94.62 215 LYS A C 1
ATOM 1755 O O . LYS A 1 215 ? -5.280 -0.798 -17.302 1.00 94.62 215 LYS A O 1
ATOM 1760 N N . LEU A 1 216 ? -5.923 0.652 -15.695 1.00 93.31 216 LEU A N 1
ATOM 1761 C CA . LEU A 1 216 ? -7.287 0.844 -16.163 1.00 93.31 216 LEU A CA 1
ATOM 1762 C C . LEU A 1 216 ? -7.470 2.252 -16.719 1.00 93.31 216 LEU A C 1
ATOM 1764 O O . LEU A 1 216 ? -7.001 3.234 -16.140 1.00 93.31 216 LEU A O 1
ATOM 1768 N N . ASN A 1 217 ? -8.221 2.336 -17.809 1.00 88.94 217 ASN A N 1
ATOM 1769 C CA . ASN A 1 217 ? -8.709 3.579 -18.382 1.00 88.94 217 ASN A CA 1
ATOM 1770 C C . ASN A 1 217 ? -10.176 3.795 -18.012 1.00 88.94 217 ASN A C 1
ATOM 1772 O O . ASN A 1 217 ? -10.914 2.839 -17.774 1.00 88.94 217 ASN A O 1
ATOM 1776 N N . VAL A 1 218 ? -10.586 5.062 -17.986 1.00 86.88 218 VAL A N 1
ATOM 1777 C CA . VAL A 1 218 ? -11.977 5.478 -17.780 1.00 86.88 218 VAL A CA 1
ATOM 1778 C C . VAL A 1 218 ? -12.485 6.066 -19.087 1.00 86.88 218 VAL A C 1
ATOM 1780 O O . VAL A 1 218 ? -11.871 6.993 -19.618 1.00 86.88 218 VAL A O 1
ATOM 1783 N N . ASP A 1 219 ? -13.584 5.538 -19.621 1.00 86.12 219 ASP A N 1
ATOM 1784 C CA . ASP A 1 219 ? -14.230 6.145 -20.787 1.00 86.12 219 ASP A CA 1
ATOM 1785 C C . ASP A 1 219 ? -15.064 7.383 -20.397 1.00 86.12 219 ASP A C 1
ATOM 1787 O O . ASP A 1 219 ? -15.208 7.739 -19.227 1.00 86.12 219 ASP A O 1
ATOM 1791 N N . VAL A 1 220 ? -15.655 8.048 -21.392 1.00 82.19 220 VAL A N 1
ATOM 1792 C CA . VAL A 1 220 ? -16.505 9.238 -21.182 1.00 82.19 220 VAL A CA 1
ATOM 1793 C C . VAL A 1 220 ? -17.743 8.930 -20.323 1.00 82.19 220 VAL A C 1
ATOM 1795 O O . VAL A 1 220 ? -18.310 9.834 -19.711 1.00 82.19 220 VAL A O 1
ATOM 1798 N N . LEU A 1 221 ? -18.165 7.665 -20.263 1.00 83.12 221 LEU A N 1
ATOM 1799 C CA . LEU A 1 221 ? -19.318 7.196 -19.495 1.00 83.12 221 LEU A CA 1
ATOM 1800 C C . LEU A 1 221 ? -18.936 6.707 -18.087 1.00 83.12 221 LEU A C 1
ATOM 1802 O O . LEU A 1 221 ? -19.822 6.341 -17.315 1.00 83.12 221 LEU A O 1
ATOM 1806 N N . GLY A 1 222 ? -17.648 6.719 -17.733 1.00 81.06 222 GLY A N 1
ATOM 1807 C CA . GLY A 1 222 ? -17.149 6.245 -16.444 1.00 81.06 222 GLY A CA 1
ATOM 1808 C C . GLY A 1 222 ? -16.859 4.742 -16.383 1.00 81.06 222 GLY A C 1
ATOM 1809 O O . GLY A 1 222 ? -16.574 4.235 -15.298 1.00 81.06 222 GLY A O 1
ATOM 1810 N N . ASN A 1 223 ? -16.924 4.014 -17.502 1.00 86.25 223 ASN A N 1
ATOM 1811 C CA . ASN A 1 223 ? -16.616 2.587 -17.520 1.00 86.25 223 ASN A CA 1
ATOM 1812 C C . ASN A 1 223 ? -15.107 2.361 -17.445 1.00 86.25 223 ASN A C 1
ATOM 1814 O O . ASN A 1 223 ? -14.330 3.021 -18.138 1.00 86.25 223 ASN A O 1
ATOM 1818 N N . LEU A 1 224 ? -14.717 1.382 -16.629 1.00 86.88 224 LEU A N 1
ATOM 1819 C CA . LEU A 1 224 ? -13.336 0.938 -16.502 1.00 86.88 224 LEU A CA 1
ATOM 1820 C C . LEU A 1 224 ? -13.032 -0.170 -17.507 1.00 86.88 224 LEU A C 1
ATOM 1822 O O . LEU A 1 224 ? -13.773 -1.150 -17.596 1.00 86.88 224 LEU A O 1
ATOM 1826 N N . PHE A 1 225 ? -11.919 -0.037 -18.219 1.00 87.06 225 PHE A N 1
ATOM 1827 C CA . PHE A 1 225 ? -11.428 -1.052 -19.149 1.00 87.06 225 PHE A CA 1
ATOM 1828 C C . PHE A 1 225 ? -9.898 -1.107 -19.140 1.00 87.06 225 PHE A C 1
ATOM 1830 O O . PHE A 1 225 ? -9.234 -0.125 -18.806 1.00 87.06 225 PHE A O 1
ATOM 1837 N N . ASN A 1 226 ? -9.338 -2.264 -19.493 1.00 81.75 226 ASN A N 1
ATOM 1838 C CA . ASN A 1 226 ? -7.890 -2.450 -19.554 1.00 81.75 226 ASN A CA 1
ATOM 1839 C C . ASN A 1 226 ? -7.290 -1.651 -20.715 1.00 81.75 226 ASN A C 1
ATOM 1841 O O . ASN A 1 226 ? -7.884 -1.548 -21.789 1.00 81.75 226 ASN A O 1
ATOM 1845 N N . GLU A 1 227 ? -6.092 -1.112 -20.506 1.00 66.38 227 GLU A N 1
ATOM 1846 C CA . GLU A 1 227 ? -5.249 -0.671 -21.616 1.00 66.38 227 GLU A CA 1
ATOM 1847 C C . GLU A 1 227 ? -4.813 -1.924 -22.405 1.00 66.38 227 GLU A C 1
ATOM 1849 O O . GLU A 1 227 ? -4.225 -2.837 -21.823 1.00 66.38 227 GLU A O 1
ATOM 1854 N N . ASN A 1 228 ? -5.213 -2.015 -23.682 1.00 52.41 228 ASN A N 1
ATOM 1855 C CA . ASN A 1 228 ? -4.833 -3.111 -24.588 1.00 52.41 228 ASN A CA 1
ATOM 1856 C C . ASN A 1 228 ? -3.371 -2.996 -25.023 1.00 52.41 228 ASN A C 1
ATOM 1858 O O . ASN A 1 228 ? -2.967 -1.863 -25.372 1.00 52.41 228 ASN A O 1
#

pLDDT: mean 83.05, std 12.66, range [40.34, 96.06]